Protein AF-A0A7S0CKQ4-F1 (afdb_monomer_lite)

Radius of gyration: 28.28 Å; chains: 1; bounding box: 93×48×82 Å

Organism: NCBI:txid420281

InterPro domains:
  IPR007346 Endonuclease I [PF04231] (4-183)
  IPR007346 Endonuclease I [PTHR33607] (1-191)
  IPR044925 His-Me finger superfamily [SSF54060] (2-183)

pLDDT: mean 89.85, std 14.32, range [39.88, 98.88]

Foldseek 3Di:
DQDPVDNQFFQAQFQRDTAGPVQDDPPPPDQQGKYWAQLQHCLQFHVDPLQVSVVQLLRIGIHRRVVSVQLPNAFEDPDAAQDPRRRQWHDDPRYIHGHLQNLQSSLLSLVLVQVVCCCPDPRPTHRAEEEADGDDGNHSYGYRNVSSLQSNLVHDQDPVLVVSQVVSCVPVVDGSVCNVCVVVVCVPVVDDRQDDDDDPDDSPDDPVVVVVVVVVVVVVVVVVVVVVVVVVVVVVVVVVVVVVPPDPDDPPDDDD

Structure (mmCIF, N/CA/C/O backbone):
data_AF-A0A7S0CKQ4-F1
#
_entry.id   AF-A0A7S0CKQ4-F1
#
loop_
_atom_site.group_PDB
_atom_site.id
_atom_site.type_symbol
_atom_site.label_atom_id
_atom_site.label_alt_id
_atom_site.label_comp_id
_atom_site.label_asym_id
_atom_site.label_entity_id
_atom_site.label_seq_id
_atom_site.pdbx_PDB_ins_code
_atom_site.Cartn_x
_atom_site.Cartn_y
_atom_site.Cartn_z
_atom_site.occupancy
_atom_site.B_iso_or_equiv
_atom_site.auth_seq_id
_atom_site.auth_comp_id
_atom_site.auth_asym_id
_atom_site.auth_atom_id
_atom_site.pdbx_PDB_model_num
ATOM 1 N N . ASP A 1 1 ? -11.975 -0.553 0.909 1.00 93.69 1 ASP A N 1
ATOM 2 C CA . ASP A 1 1 ? -11.612 0.821 1.320 1.00 93.69 1 ASP A CA 1
ATOM 3 C C . ASP A 1 1 ? -12.802 1.739 1.597 1.00 93.69 1 ASP A C 1
ATOM 5 O O . ASP A 1 1 ? -12.593 2.822 2.121 1.00 93.69 1 ASP A O 1
ATOM 9 N N . GLN A 1 2 ? -14.048 1.350 1.281 1.00 94.62 2 GLN A N 1
ATOM 10 C CA . GLN A 1 2 ? -15.219 2.090 1.768 1.00 94.62 2 GLN A CA 1
ATOM 11 C C . GLN A 1 2 ? -15.223 2.124 3.301 1.00 94.62 2 GLN A C 1
ATOM 13 O O . GLN A 1 2 ? -14.978 1.092 3.927 1.00 94.62 2 GLN A O 1
ATOM 18 N N . ASP A 1 3 ? -15.545 3.283 3.867 1.00 95.19 3 ASP A N 1
ATOM 19 C CA . ASP A 1 3 ? -15.741 3.442 5.305 1.00 95.19 3 ASP A CA 1
ATOM 20 C C . ASP A 1 3 ? -16.973 2.630 5.773 1.00 95.19 3 ASP A C 1
ATOM 22 O O . ASP A 1 3 ? -18.058 2.787 5.195 1.00 95.19 3 ASP A O 1
ATOM 26 N N . PRO A 1 4 ? -16.824 1.729 6.767 1.00 92.06 4 PRO A N 1
ATOM 27 C CA . PRO A 1 4 ? -17.940 0.951 7.304 1.00 92.06 4 PRO A CA 1
ATOM 28 C C . PRO A 1 4 ? -19.018 1.811 7.979 1.00 92.06 4 PRO A C 1
ATOM 30 O O . PRO A 1 4 ? -20.194 1.465 7.886 1.00 92.06 4 PRO A O 1
ATOM 33 N N . GLU A 1 5 ? -18.645 2.939 8.586 1.00 95.56 5 GLU A N 1
ATOM 34 C CA . GLU A 1 5 ? -19.563 3.835 9.300 1.00 95.56 5 GLU A CA 1
ATOM 35 C C . GLU A 1 5 ? -20.202 4.870 8.364 1.00 95.56 5 GLU A C 1
ATOM 37 O O . GLU A 1 5 ? -21.283 5.396 8.634 1.00 95.56 5 GLU A O 1
ATOM 42 N N . ASN A 1 6 ? -19.562 5.150 7.224 1.00 96.69 6 ASN A N 1
ATOM 43 C CA . ASN A 1 6 ? -20.088 6.060 6.213 1.00 96.69 6 ASN A CA 1
ATOM 44 C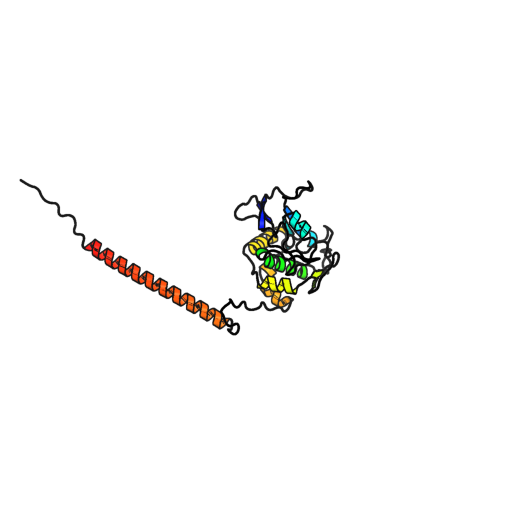 C . ASN A 1 6 ? -19.854 5.542 4.781 1.00 96.69 6 ASN A C 1
ATOM 46 O O . ASN A 1 6 ? -18.845 5.862 4.148 1.00 96.69 6 ASN A O 1
ATOM 50 N N . PRO A 1 7 ? -20.836 4.841 4.185 1.00 96.00 7 PRO A N 1
ATOM 51 C CA . PRO A 1 7 ? -20.727 4.299 2.832 1.00 96.00 7 PRO A CA 1
ATOM 52 C C . PRO A 1 7 ? -20.450 5.318 1.715 1.00 96.00 7 PRO A C 1
ATOM 54 O O . PRO A 1 7 ? -20.067 4.913 0.616 1.00 96.00 7 PRO A O 1
ATOM 57 N N . ASN A 1 8 ? -20.635 6.620 1.948 1.00 96.94 8 ASN A N 1
ATOM 58 C CA . ASN A 1 8 ? -20.311 7.666 0.970 1.00 96.94 8 ASN A CA 1
ATOM 59 C C . ASN A 1 8 ? -18.826 8.056 0.974 1.00 96.94 8 ASN A C 1
ATOM 61 O O . ASN A 1 8 ? -18.390 8.800 0.092 1.00 96.94 8 ASN A O 1
ATOM 65 N N . ASN A 1 9 ? -18.047 7.521 1.913 1.00 97.44 9 ASN A N 1
ATOM 66 C CA . ASN A 1 9 ? -16.643 7.843 2.109 1.00 97.44 9 ASN A CA 1
ATOM 67 C C . ASN A 1 9 ? -15.726 6.643 1.821 1.00 97.44 9 ASN A C 1
ATOM 69 O O . ASN A 1 9 ? -16.158 5.490 1.693 1.00 97.44 9 ASN A O 1
ATOM 73 N N . VAL A 1 10 ? -14.439 6.945 1.688 1.00 96.69 10 VAL A N 1
ATOM 74 C CA . VAL A 1 10 ? -13.321 6.001 1.671 1.00 96.69 10 VAL A CA 1
ATOM 75 C C . VAL A 1 10 ? -12.389 6.304 2.837 1.00 96.69 10 VAL A C 1
ATOM 77 O O . VAL A 1 10 ? -12.244 7.463 3.218 1.00 96.69 10 VAL A O 1
ATOM 80 N N . ILE A 1 11 ? -11.756 5.274 3.388 1.00 96.69 11 ILE A N 1
ATOM 81 C CA . ILE A 1 11 ? -10.705 5.431 4.393 1.00 96.69 11 ILE A CA 1
ATOM 82 C C . ILE A 1 11 ? -9.365 5.553 3.675 1.00 96.69 11 ILE A C 1
ATOM 84 O O . ILE A 1 11 ? -8.961 4.616 2.989 1.00 96.69 11 ILE A O 1
ATOM 88 N N . ALA A 1 12 ? -8.693 6.694 3.822 1.00 96.75 12 ALA A N 1
ATOM 89 C CA . ALA A 1 12 ? -7.346 6.896 3.301 1.00 96.75 12 ALA A CA 1
ATOM 90 C C . ALA A 1 12 ? -6.332 6.040 4.074 1.00 96.75 12 ALA A C 1
ATOM 92 O O . ALA A 1 12 ? -6.336 6.057 5.305 1.00 96.75 12 ALA A O 1
ATOM 93 N N . LEU A 1 13 ? -5.451 5.325 3.366 1.00 97.50 13 LEU A N 1
ATOM 94 C CA . LEU A 1 13 ? -4.544 4.349 3.977 1.00 97.50 13 LEU A CA 1
ATOM 95 C C . LEU A 1 13 ? -3.651 4.985 5.053 1.00 97.50 13 LEU A C 1
ATOM 97 O O . LEU A 1 13 ? -3.651 4.538 6.190 1.00 97.50 13 LEU A O 1
ATOM 101 N N . TYR A 1 14 ? -2.918 6.052 4.741 1.00 97.50 14 TYR A N 1
ATOM 102 C CA . TYR A 1 14 ? -1.949 6.610 5.690 1.00 97.50 14 TYR A CA 1
ATOM 103 C C . TYR A 1 14 ? -2.597 7.419 6.815 1.00 97.50 14 TYR A C 1
ATOM 105 O O . TYR A 1 14 ? -2.318 7.208 7.990 1.00 97.50 14 TYR A O 1
ATOM 113 N N . THR A 1 15 ? -3.501 8.340 6.489 1.00 96.44 15 THR A N 1
ATOM 114 C CA . THR A 1 15 ? -4.096 9.220 7.507 1.00 96.44 15 THR A CA 1
ATOM 115 C C . THR A 1 15 ? -5.205 8.545 8.309 1.00 96.44 15 THR A C 1
ATOM 117 O O . THR A 1 15 ? -5.599 9.066 9.352 1.00 96.44 15 THR A O 1
ATOM 120 N N . GLN A 1 16 ? -5.734 7.413 7.824 1.00 95.00 16 GLN A N 1
ATOM 121 C CA . GLN A 1 16 ? -6.916 6.726 8.363 1.00 95.00 16 GLN A CA 1
ATOM 122 C C . GLN A 1 16 ? -8.170 7.620 8.400 1.00 95.00 16 GLN A C 1
ATOM 124 O O . GLN A 1 16 ? -9.156 7.312 9.069 1.00 95.00 16 GLN A O 1
ATOM 129 N N . ARG A 1 17 ? -8.154 8.745 7.672 1.00 95.00 17 ARG A N 1
ATOM 130 C CA . ARG A 1 17 ? -9.283 9.672 7.589 1.00 95.00 17 ARG A CA 1
ATOM 131 C C . ARG A 1 17 ? -10.362 9.111 6.675 1.00 95.00 17 ARG A C 1
ATOM 133 O O . ARG A 1 17 ? -10.076 8.539 5.625 1.00 95.00 17 ARG A O 1
ATOM 140 N N . SER A 1 18 ? -11.608 9.362 7.056 1.00 96.38 18 SER A N 1
ATOM 141 C CA . SER A 1 18 ? -12.782 9.126 6.222 1.00 96.38 18 SER A CA 1
ATOM 142 C C . SER A 1 18 ? -13.013 10.319 5.295 1.00 96.38 18 SER A C 1
ATOM 144 O O . SER A 1 18 ? -13.432 11.389 5.738 1.00 96.38 18 SER A O 1
ATOM 146 N N . ILE A 1 19 ? -12.729 10.142 4.004 1.00 95.25 19 ILE A N 1
ATOM 147 C CA . ILE A 1 19 ? -12.798 11.191 2.979 1.00 95.25 19 ILE A CA 1
ATOM 148 C C . ILE A 1 19 ? -13.965 10.889 2.027 1.00 95.25 19 ILE A C 1
ATOM 150 O O . ILE A 1 19 ? -14.107 9.747 1.581 1.00 95.25 19 ILE A O 1
ATOM 154 N N . PRO A 1 20 ? -14.820 11.867 1.667 1.00 95.88 20 PRO A N 1
ATOM 155 C CA . PRO A 1 20 ? -15.907 11.632 0.721 1.00 95.88 20 PRO A CA 1
ATOM 156 C C . PRO A 1 20 ? -15.422 11.074 -0.619 1.00 95.88 20 PRO A C 1
ATOM 158 O O . PRO A 1 20 ? -14.515 11.626 -1.241 1.00 95.88 20 PRO A O 1
ATOM 161 N N . LYS A 1 21 ? -16.093 10.035 -1.137 1.00 95.12 21 LYS A N 1
ATOM 162 C CA . LYS A 1 21 ? -15.776 9.415 -2.441 1.00 95.12 21 LYS A CA 1
ATOM 163 C C . LYS A 1 21 ? -15.739 10.431 -3.582 1.00 95.12 21 LYS A C 1
ATOM 165 O O . LYS A 1 21 ? -14.927 10.301 -4.492 1.00 95.12 21 LYS A O 1
ATOM 170 N N . LEU A 1 22 ? -16.610 11.440 -3.521 1.00 92.94 22 LEU A N 1
ATOM 171 C CA . LEU A 1 22 ? -16.704 12.504 -4.522 1.00 92.94 22 LEU A CA 1
ATOM 172 C C . LEU A 1 22 ? -15.540 13.504 -4.459 1.00 92.94 22 LEU A C 1
ATOM 174 O O . LEU A 1 22 ? -15.280 14.167 -5.456 1.00 92.94 22 LEU A O 1
ATOM 178 N N . ARG A 1 23 ? -14.806 13.585 -3.340 1.00 92.62 23 ARG A N 1
ATOM 179 C CA . ARG A 1 23 ? -13.582 14.395 -3.208 1.00 92.62 23 ARG A CA 1
ATOM 180 C C . ARG A 1 23 ? -12.352 13.635 -3.694 1.00 92.62 23 ARG A C 1
ATOM 182 O O . ARG A 1 23 ? -11.341 13.553 -3.007 1.00 92.62 23 ARG A O 1
ATOM 189 N N . ARG A 1 24 ? -12.468 13.044 -4.879 1.00 92.56 24 ARG A N 1
ATOM 190 C CA . ARG A 1 24 ? -11.346 12.431 -5.583 1.00 92.56 24 ARG A CA 1
ATOM 191 C C . ARG A 1 24 ? -10.578 13.517 -6.326 1.00 92.56 24 ARG A C 1
ATOM 193 O O . ARG A 1 24 ? -11.201 14.339 -7.001 1.00 92.56 24 ARG A O 1
ATOM 200 N N . ASP A 1 25 ? -9.253 13.469 -6.273 1.00 91.38 25 ASP A N 1
ATOM 201 C CA . ASP A 1 25 ? -8.412 14.358 -7.065 1.00 91.38 25 ASP A CA 1
ATOM 202 C C . ASP A 1 25 ? -8.762 14.247 -8.559 1.00 91.38 25 ASP A C 1
ATOM 204 O O . ASP A 1 25 ? -8.783 13.164 -9.160 1.00 91.38 25 ASP A O 1
ATOM 208 N N . CYS A 1 26 ? -9.076 15.401 -9.136 1.00 83.31 26 CYS A N 1
ATOM 209 C CA . CYS A 1 26 ? -9.431 15.595 -10.535 1.00 83.31 26 CYS A CA 1
ATOM 210 C C . CYS A 1 26 ? -8.552 16.658 -11.216 1.00 83.31 26 CYS A C 1
ATOM 212 O O . CYS A 1 26 ? -8.881 17.093 -12.316 1.00 83.31 26 CYS A O 1
ATOM 214 N N . GLY A 1 27 ? -7.426 17.042 -10.597 1.00 79.31 27 GLY A N 1
ATOM 215 C CA . GLY A 1 27 ? -6.455 17.980 -11.168 1.00 79.31 27 GLY A CA 1
ATOM 216 C C . GLY A 1 27 ? -6.765 19.457 -10.915 1.00 79.31 27 GLY A C 1
ATOM 217 O O . GLY A 1 27 ? -6.187 20.320 -11.568 1.00 79.31 27 GLY A O 1
ATOM 218 N N . ASN A 1 28 ? -7.656 19.762 -9.967 1.00 79.12 28 ASN A N 1
ATOM 219 C CA . ASN A 1 28 ? -8.069 21.135 -9.654 1.00 79.12 28 ASN A CA 1
ATOM 220 C C . ASN A 1 28 ? -7.158 21.842 -8.631 1.00 79.12 28 ASN A C 1
ATOM 222 O O . ASN A 1 28 ? -7.457 22.965 -8.238 1.00 79.12 28 ASN A O 1
ATOM 226 N N . GLY A 1 29 ? -6.070 21.199 -8.189 1.00 73.88 29 GLY A N 1
ATOM 227 C CA . GLY A 1 29 ? -5.122 21.775 -7.224 1.00 73.88 29 GLY A CA 1
ATOM 228 C C . GLY A 1 29 ? -5.616 21.802 -5.773 1.00 73.88 29 GLY A C 1
ATOM 229 O O . GLY A 1 29 ? -5.021 22.471 -4.946 1.00 73.88 29 GLY A O 1
ATOM 230 N N . ASP A 1 30 ? -6.696 21.088 -5.474 1.00 79.75 30 ASP A N 1
ATOM 231 C CA . ASP A 1 30 ? -7.233 20.919 -4.125 1.00 79.75 30 ASP A CA 1
ATOM 232 C C . ASP A 1 30 ? -6.388 19.891 -3.368 1.00 79.75 30 ASP A C 1
ATOM 234 O O . ASP A 1 30 ? -6.089 18.840 -3.940 1.00 79.75 30 ASP A O 1
ATOM 238 N N . ASP A 1 31 ? -5.968 20.201 -2.144 1.00 73.31 31 ASP A N 1
ATOM 239 C CA . ASP A 1 31 ? -5.136 19.313 -1.322 1.00 73.31 31 ASP A CA 1
ATOM 240 C C . ASP A 1 31 ? -5.974 18.478 -0.342 1.00 73.31 31 ASP A C 1
ATOM 242 O O . ASP A 1 31 ? -5.565 17.380 0.011 1.00 73.31 31 ASP A O 1
ATOM 246 N N . ASP A 1 32 ? -7.218 18.883 -0.048 1.00 82.00 32 ASP A N 1
ATOM 247 C CA . ASP A 1 32 ? -8.148 18.146 0.825 1.00 82.00 32 ASP A CA 1
ATOM 248 C C . ASP A 1 32 ? -8.947 17.076 0.047 1.00 82.00 32 ASP A C 1
ATOM 250 O O . ASP A 1 32 ? -10.177 16.946 0.159 1.00 82.00 32 ASP A O 1
ATOM 254 N N . VAL A 1 33 ? -8.263 16.329 -0.814 1.00 93.56 33 VAL A N 1
ATOM 255 C CA . VAL A 1 33 ? -8.843 15.298 -1.685 1.00 93.56 33 VAL A CA 1
ATOM 256 C C . VAL A 1 33 ? -8.069 14.000 -1.548 1.00 93.56 33 VAL A C 1
ATOM 258 O O . VAL A 1 33 ? -6.906 13.984 -1.163 1.00 93.56 33 VAL A O 1
ATOM 261 N N . TRP A 1 34 ? -8.701 12.888 -1.914 1.00 96.19 34 TRP A N 1
ATOM 262 C CA . TRP A 1 34 ? -8.003 11.611 -2.000 1.00 96.19 34 TRP A CA 1
ATOM 263 C C . TRP A 1 34 ? -7.567 11.318 -3.438 1.00 96.19 34 TRP A C 1
ATOM 265 O O . TRP A 1 34 ? -8.286 11.616 -4.398 1.00 96.19 34 TRP A O 1
ATOM 275 N N . ASN A 1 35 ? -6.417 10.677 -3.609 1.00 96.25 35 ASN A N 1
ATOM 276 C CA . ASN A 1 35 ? -5.984 10.114 -4.885 1.00 96.25 35 ASN A CA 1
ATOM 277 C C . ASN A 1 35 ? -5.694 8.609 -4.744 1.00 96.25 35 ASN A C 1
ATOM 279 O O . ASN A 1 35 ? -5.866 8.018 -3.677 1.00 96.25 35 ASN A O 1
ATOM 283 N N . ARG A 1 36 ? -5.369 7.956 -5.866 1.00 95.88 36 ARG A N 1
ATOM 284 C CA . ARG A 1 36 ? -4.974 6.544 -5.839 1.00 95.88 36 ARG A CA 1
ATOM 285 C C . ARG A 1 36 ? -3.490 6.472 -5.545 1.00 95.88 36 ARG A C 1
ATOM 287 O O . ARG A 1 36 ? -2.711 7.004 -6.332 1.00 95.88 36 ARG A O 1
ATOM 294 N N . GLU A 1 37 ? -3.164 5.782 -4.473 1.00 97.75 37 GLU A N 1
ATOM 295 C CA . GLU A 1 37 ? -1.811 5.410 -4.127 1.00 97.75 37 GLU A CA 1
ATOM 296 C C . GLU A 1 37 ? -1.451 4.051 -4.728 1.00 97.75 37 GLU A C 1
ATOM 298 O O . GLU A 1 37 ? -2.270 3.128 -4.730 1.00 97.75 37 GLU A O 1
ATOM 303 N N . HIS A 1 38 ? -0.231 3.973 -5.249 1.00 98.44 38 HIS A N 1
ATOM 304 C CA . HIS A 1 38 ? 0.444 2.772 -5.722 1.00 98.44 38 HIS A CA 1
ATOM 305 C C . HIS A 1 38 ? 1.406 2.312 -4.628 1.00 98.44 38 HIS A C 1
ATOM 307 O O . HIS A 1 38 ? 2.482 2.886 -4.485 1.00 98.44 38 HIS A O 1
ATOM 313 N N . ILE A 1 39 ? 1.028 1.284 -3.865 1.00 98.50 39 ILE A N 1
ATOM 314 C CA . ILE A 1 39 ? 1.796 0.862 -2.682 1.00 98.50 39 ILE A CA 1
ATOM 315 C C . ILE A 1 39 ? 3.207 0.422 -3.056 1.00 98.50 39 ILE A C 1
ATOM 317 O O . ILE A 1 39 ? 4.175 0.930 -2.496 1.00 98.50 39 ILE A O 1
ATOM 321 N N . TRP A 1 40 ? 3.338 -0.411 -4.081 1.00 98.69 40 TRP A N 1
ATOM 322 C CA . TRP A 1 40 ? 4.558 -0.438 -4.869 1.00 98.69 40 TRP A CA 1
ATOM 323 C C . TRP A 1 40 ? 4.538 0.756 -5.818 1.00 98.69 40 TRP A C 1
ATOM 325 O O . TRP A 1 40 ? 3.734 0.784 -6.760 1.00 98.69 40 TRP A O 1
ATOM 335 N N . ALA A 1 41 ? 5.406 1.736 -5.574 1.00 98.19 41 ALA A N 1
ATOM 336 C CA . ALA A 1 41 ? 5.433 2.974 -6.337 1.00 98.19 41 ALA A CA 1
ATOM 337 C C . ALA A 1 41 ? 5.728 2.688 -7.814 1.00 98.19 41 ALA A C 1
ATOM 339 O O . ALA A 1 41 ? 6.701 2.025 -8.157 1.00 98.19 41 ALA A O 1
ATOM 340 N N . LYS A 1 42 ? 4.922 3.234 -8.728 1.00 97.19 42 LYS A N 1
ATOM 341 C CA . LYS A 1 42 ? 5.089 3.001 -10.178 1.00 97.19 42 LYS A CA 1
ATOM 342 C C . LYS A 1 42 ? 6.461 3.415 -10.730 1.00 97.19 42 LYS A C 1
ATOM 344 O O . LYS A 1 42 ? 6.846 2.958 -11.803 1.00 97.19 42 LYS A O 1
ATOM 349 N N . SER A 1 43 ? 7.166 4.329 -10.060 1.00 97.38 43 SER A N 1
ATOM 350 C CA . SER A 1 43 ? 8.520 4.720 -10.451 1.00 97.38 43 SER A CA 1
ATOM 351 C C . SER A 1 43 ? 9.520 3.586 -10.234 1.00 97.38 43 SER A C 1
ATOM 353 O O . SER A 1 43 ? 10.521 3.560 -10.937 1.00 97.38 43 SER A O 1
ATOM 355 N N . HIS A 1 44 ? 9.221 2.601 -9.385 1.00 97.69 44 HIS A N 1
ATOM 356 C CA . HIS A 1 44 ? 10.026 1.398 -9.179 1.00 97.69 44 HIS A CA 1
ATOM 357 C C . HIS A 1 44 ? 9.697 0.326 -10.230 1.00 97.69 44 HIS A C 1
ATOM 359 O O . HIS A 1 44 ? 9.181 -0.748 -9.925 1.00 97.69 44 HIS A O 1
ATOM 365 N N . GLY A 1 45 ? 9.932 0.654 -11.506 1.00 96.50 45 GLY A N 1
ATOM 366 C CA . GLY A 1 45 ? 9.946 -0.311 -12.614 1.00 96.50 45 GLY A CA 1
ATOM 367 C C . GLY A 1 45 ? 8.743 -0.308 -13.569 1.00 96.50 45 GLY A C 1
ATOM 368 O O . GLY A 1 45 ? 8.869 -0.805 -14.691 1.00 96.50 45 GLY A O 1
ATOM 369 N N . PHE A 1 46 ? 7.594 0.283 -13.214 1.00 97.50 46 PHE A N 1
ATOM 370 C CA . PHE A 1 46 ? 6.390 0.249 -14.070 1.00 97.50 46 PHE A CA 1
ATOM 371 C C . PHE A 1 46 ? 5.646 1.590 -14.234 1.00 97.50 46 PHE A C 1
ATOM 373 O O . PHE A 1 46 ? 4.463 1.719 -13.910 1.00 97.50 46 PHE A O 1
ATOM 380 N N . PRO A 1 47 ? 6.274 2.629 -14.813 1.00 97.31 47 PRO A N 1
ATOM 381 C CA . PRO A 1 47 ? 5.662 3.956 -14.892 1.00 97.31 47 PRO A CA 1
ATOM 382 C C . PRO A 1 47 ? 4.470 4.052 -15.866 1.00 97.31 47 PRO A C 1
ATOM 384 O O . PRO A 1 47 ? 3.761 5.065 -15.863 1.00 97.31 47 PRO A O 1
ATOM 387 N N . ASN A 1 48 ? 4.232 3.042 -16.713 1.00 97.38 48 ASN A N 1
ATOM 388 C CA . ASN A 1 48 ? 3.297 3.125 -17.834 1.00 97.38 48 ASN A CA 1
ATOM 389 C C . ASN A 1 48 ? 1.977 2.380 -17.588 1.00 97.38 48 ASN A C 1
ATOM 391 O O . ASN A 1 48 ? 1.936 1.275 -17.062 1.00 97.38 48 ASN A O 1
ATOM 395 N N . LYS A 1 49 ? 0.873 2.953 -18.086 1.00 96.19 49 LYS A N 1
ATOM 396 C CA . LYS A 1 49 ? -0.492 2.409 -17.927 1.00 96.19 49 LYS A CA 1
ATOM 397 C C . LYS A 1 49 ? -0.752 1.073 -18.635 1.00 96.19 49 LYS A C 1
ATOM 399 O O . LYS A 1 49 ? -1.795 0.481 -18.395 1.00 96.19 49 LYS A O 1
ATOM 404 N N . ASN A 1 50 ? 0.113 0.665 -19.562 1.00 95.88 50 ASN A N 1
ATOM 405 C CA . ASN A 1 50 ? 0.009 -0.604 -20.291 1.00 95.88 50 ASN A CA 1
ATOM 406 C C . ASN A 1 50 ? 0.733 -1.764 -19.585 1.00 95.88 50 ASN A C 1
ATOM 408 O O . ASN A 1 50 ? 0.795 -2.853 -20.151 1.00 95.88 50 ASN A O 1
ATOM 412 N N . GLN A 1 51 ? 1.316 -1.509 -18.413 1.00 97.81 51 GLN A N 1
ATOM 413 C CA . GLN A 1 51 ? 1.921 -2.515 -17.547 1.00 97.81 51 GLN A CA 1
ATOM 414 C C . GLN A 1 51 ? 0.870 -2.918 -16.513 1.00 97.81 51 GLN A C 1
ATOM 416 O O . GLN A 1 51 ? 0.308 -2.040 -15.853 1.00 97.81 51 GLN A O 1
ATOM 421 N N . ASP A 1 52 ? 0.569 -4.208 -16.377 1.00 97.62 52 ASP A N 1
ATOM 422 C CA . ASP A 1 52 ? -0.583 -4.650 -15.576 1.00 97.62 52 ASP A CA 1
ATOM 423 C C . ASP A 1 52 ? -0.459 -4.220 -14.104 1.00 97.62 52 ASP A C 1
ATOM 425 O O . ASP A 1 52 ? -1.454 -3.787 -13.513 1.00 97.62 52 ASP A O 1
ATOM 429 N N . ALA A 1 53 ? 0.767 -4.199 -13.560 1.00 97.94 53 ALA A N 1
ATOM 430 C CA . ALA A 1 53 ? 1.087 -3.720 -12.210 1.00 97.94 53 ALA A CA 1
ATOM 431 C C . ALA A 1 53 ? 0.634 -2.274 -11.948 1.00 97.94 53 ALA A C 1
ATOM 433 O O . ALA A 1 53 ? 0.270 -1.918 -10.824 1.00 97.94 53 ALA A O 1
ATOM 434 N N . TYR A 1 54 ? 0.584 -1.435 -12.990 1.00 98.38 54 TYR A N 1
ATOM 435 C CA . TYR A 1 54 ? 0.082 -0.065 -12.892 1.00 98.38 54 TYR A CA 1
ATOM 436 C C . TYR A 1 54 ? -1.416 -0.035 -12.563 1.00 98.38 54 TYR A C 1
ATOM 438 O O . TYR A 1 54 ? -1.906 0.891 -11.911 1.00 98.38 54 TYR A O 1
ATOM 446 N N . THR A 1 55 ? -2.177 -0.999 -13.074 1.00 97.19 55 THR A N 1
ATOM 447 C CA . THR A 1 55 ? -3.640 -1.041 -12.946 1.00 97.19 55 THR A CA 1
ATOM 448 C C . THR A 1 55 ? -4.141 -2.062 -11.934 1.00 97.19 55 THR A C 1
ATOM 450 O O . THR A 1 55 ? -5.347 -2.106 -11.689 1.00 97.19 55 THR A O 1
ATOM 453 N N . ASP A 1 56 ? -3.235 -2.835 -11.338 1.00 98.25 56 ASP A N 1
ATOM 454 C CA . ASP A 1 56 ? -3.550 -3.882 -10.377 1.00 98.25 56 ASP A CA 1
ATOM 455 C C . ASP A 1 56 ? -4.239 -3.304 -9.138 1.00 98.25 56 ASP A C 1
ATOM 457 O O . ASP A 1 56 ? -3.679 -2.515 -8.374 1.00 98.25 56 ASP A O 1
ATOM 461 N N . ILE A 1 57 ? -5.486 -3.710 -8.925 1.00 98.25 57 ILE A N 1
ATOM 462 C CA . ILE A 1 57 ? -6.298 -3.239 -7.817 1.00 98.25 57 ILE A CA 1
ATOM 463 C C . ILE A 1 57 ? -5.711 -3.730 -6.491 1.00 98.25 57 ILE A C 1
ATOM 465 O O . ILE A 1 57 ? -5.878 -3.035 -5.499 1.00 98.25 57 ILE A O 1
ATOM 469 N N . HIS A 1 58 ? -4.970 -4.842 -6.417 1.00 98.38 58 HIS A N 1
ATOM 470 C CA . HIS A 1 58 ? -4.283 -5.228 -5.175 1.00 98.38 58 HIS A CA 1
ATOM 471 C C . HIS A 1 58 ? -3.200 -4.229 -4.752 1.00 98.38 58 HIS A C 1
ATOM 473 O O . HIS A 1 58 ? -2.978 -4.102 -3.552 1.00 98.38 58 HIS A O 1
ATOM 479 N N . ASN A 1 59 ? -2.644 -3.458 -5.691 1.00 98.38 59 ASN A N 1
ATOM 480 C CA . ASN A 1 59 ? -1.635 -2.420 -5.451 1.00 98.38 59 ASN A CA 1
ATOM 481 C C . ASN A 1 59 ? -2.216 -1.001 -5.274 1.00 98.38 59 ASN A C 1
ATOM 483 O O . ASN A 1 59 ? -1.498 -0.071 -4.916 1.00 98.38 59 ASN A O 1
ATOM 487 N N . LEU A 1 60 ? -3.510 -0.813 -5.560 1.00 98.06 60 LEU A N 1
ATOM 488 C CA . LEU A 1 60 ? -4.157 0.500 -5.569 1.00 98.06 60 LEU A CA 1
ATOM 489 C C . LEU A 1 60 ? -5.041 0.719 -4.342 1.00 98.06 60 LEU A C 1
ATOM 491 O O . LEU A 1 60 ? -6.018 -0.003 -4.128 1.00 98.06 60 LEU A O 1
ATOM 495 N N . VAL A 1 61 ? -4.776 1.777 -3.583 1.00 97.50 61 VAL A N 1
ATOM 496 C CA . VAL A 1 61 ? -5.593 2.174 -2.422 1.00 97.50 61 VAL A CA 1
ATOM 497 C C . VAL A 1 61 ? -5.874 3.678 -2.434 1.00 97.50 61 VAL A C 1
ATOM 499 O O . VAL A 1 61 ? -5.154 4.431 -3.083 1.00 97.50 61 VAL A O 1
ATOM 502 N N . PRO A 1 62 ? -6.927 4.165 -1.762 1.00 97.62 62 PRO A N 1
ATOM 503 C CA . PRO A 1 62 ? -7.098 5.596 -1.551 1.00 97.62 62 PRO A CA 1
ATOM 504 C C . PRO A 1 62 ? -6.079 6.114 -0.528 1.00 97.62 62 PRO A C 1
ATOM 506 O O . PRO A 1 62 ? -5.909 5.531 0.543 1.00 97.62 62 PRO A O 1
ATOM 509 N N . ALA A 1 63 ? -5.461 7.249 -0.828 1.00 97.75 63 ALA A N 1
ATOM 510 C CA . ALA A 1 63 ? -4.637 8.006 0.103 1.00 97.75 63 ALA A CA 1
ATOM 511 C C . ALA A 1 63 ? -5.033 9.483 0.062 1.00 97.75 63 ALA A C 1
ATOM 513 O O . ALA A 1 63 ? -5.563 9.968 -0.938 1.00 97.75 63 ALA A O 1
ATOM 514 N N . ASP A 1 64 ? -4.801 10.174 1.172 1.00 96.81 64 ASP A N 1
ATOM 515 C CA . ASP A 1 64 ? -4.859 11.632 1.230 1.00 96.81 64 ASP A CA 1
ATOM 516 C C . ASP A 1 64 ? -3.792 12.201 0.277 1.00 96.81 64 ASP A C 1
ATOM 518 O O . ASP A 1 64 ? -2.670 11.695 0.261 1.00 96.81 64 ASP A O 1
ATOM 522 N N . LYS A 1 65 ? -4.145 13.155 -0.591 1.00 95.88 65 LYS A N 1
ATOM 523 C CA . LYS A 1 65 ? -3.306 13.555 -1.733 1.00 95.88 65 LYS A CA 1
ATOM 524 C C . LYS A 1 65 ? -1.979 14.175 -1.297 1.00 95.88 65 LYS A C 1
ATOM 526 O O . LYS A 1 65 ? -0.962 13.889 -1.935 1.00 95.88 65 LYS A O 1
ATOM 531 N N . SER A 1 66 ? -1.988 15.025 -0.275 1.00 95.12 66 SER A N 1
ATOM 532 C CA . SER A 1 66 ? -0.777 15.670 0.247 1.00 95.12 66 SER A CA 1
ATOM 533 C C . SER A 1 66 ? 0.152 14.626 0.854 1.00 95.12 66 SER A C 1
ATOM 535 O O . SER A 1 66 ? 1.288 14.500 0.420 1.00 95.12 66 SER A O 1
ATOM 537 N N . VAL A 1 67 ? -0.374 13.765 1.726 1.00 97.00 67 VAL A N 1
ATOM 538 C CA . VAL A 1 67 ? 0.389 12.671 2.347 1.00 97.00 67 VAL A CA 1
ATOM 539 C C . VAL A 1 67 ? 0.899 11.682 1.306 1.00 97.00 67 VAL A C 1
ATOM 541 O O . VAL A 1 67 ? 1.995 11.150 1.440 1.00 97.00 67 VAL A O 1
ATOM 544 N N . ASN A 1 68 ? 0.132 11.443 0.243 1.00 97.25 68 ASN A N 1
ATOM 545 C CA . ASN A 1 68 ? 0.596 10.615 -0.858 1.00 97.25 68 ASN A CA 1
ATOM 546 C C . ASN A 1 68 ? 1.736 11.269 -1.655 1.00 97.25 68 ASN A C 1
ATOM 548 O O . ASN A 1 68 ? 2.599 10.581 -2.187 1.00 97.25 68 ASN A O 1
ATOM 552 N N . SER A 1 69 ? 1.735 12.600 -1.743 1.00 96.00 69 SER A N 1
ATOM 553 C CA . SER A 1 69 ? 2.834 13.350 -2.353 1.00 96.00 69 SER A CA 1
ATOM 554 C C . SER A 1 69 ? 4.080 13.315 -1.465 1.00 96.00 69 SER A C 1
ATOM 556 O O . SER A 1 69 ? 5.160 13.068 -1.989 1.00 96.00 69 SER A O 1
ATOM 558 N N . ASP A 1 70 ? 3.920 13.480 -0.148 1.00 96.94 70 ASP A N 1
ATOM 559 C CA . ASP A 1 70 ? 5.011 13.400 0.835 1.00 96.94 70 ASP A CA 1
ATOM 560 C C . ASP A 1 70 ? 5.645 12.001 0.866 1.00 96.94 70 ASP A C 1
ATOM 562 O O . ASP A 1 70 ? 6.863 11.867 0.901 1.00 96.94 70 ASP A O 1
ATOM 566 N N . ARG A 1 71 ? 4.830 10.938 0.778 1.00 97.62 71 ARG A N 1
ATOM 567 C CA . ARG A 1 71 ? 5.327 9.555 0.711 1.00 97.62 71 ARG A CA 1
ATOM 568 C C . ARG A 1 71 ? 6.210 9.306 -0.519 1.00 97.62 71 ARG A C 1
ATOM 570 O O . ARG A 1 71 ? 7.083 8.441 -0.467 1.00 97.62 71 ARG A O 1
ATOM 577 N N . SER A 1 72 ? 5.971 10.027 -1.619 1.00 97.19 72 SER A N 1
ATOM 578 C CA . SER A 1 72 ? 6.722 9.918 -2.875 1.00 97.19 72 SER A CA 1
ATOM 579 C C . SER A 1 72 ? 6.842 8.459 -3.367 1.00 97.19 72 SER A C 1
ATOM 581 O O . SER A 1 72 ? 5.857 7.717 -3.442 1.00 97.19 72 SER A O 1
ATOM 583 N N . ASP A 1 73 ? 8.048 8.042 -3.728 1.00 97.50 73 ASP A N 1
ATOM 584 C CA . ASP A 1 73 ? 8.461 6.684 -4.042 1.00 97.50 73 ASP A CA 1
ATOM 585 C C . ASP A 1 73 ? 9.399 6.102 -2.980 1.00 97.50 73 ASP A C 1
ATOM 587 O O . ASP A 1 73 ? 10.185 5.209 -3.258 1.00 97.50 73 ASP A O 1
ATOM 591 N N . PHE A 1 74 ? 9.304 6.595 -1.745 1.00 98.44 74 PHE A N 1
ATOM 592 C CA . PHE A 1 74 ? 10.188 6.179 -0.667 1.00 98.44 74 PHE A CA 1
ATOM 593 C C . PHE A 1 74 ? 9.980 4.728 -0.241 1.00 98.44 74 PHE A C 1
ATOM 595 O O . PHE A 1 74 ? 8.846 4.240 -0.122 1.00 98.44 74 PHE A O 1
ATOM 602 N N . ASP A 1 75 ? 11.101 4.081 0.083 1.00 98.56 75 ASP A N 1
ATOM 603 C CA . ASP A 1 75 ? 11.115 2.726 0.608 1.00 98.56 75 ASP A CA 1
ATOM 604 C C . ASP A 1 75 ? 10.412 2.654 1.971 1.00 98.56 75 ASP A C 1
ATOM 606 O O . ASP A 1 75 ? 10.502 3.563 2.802 1.00 98.56 75 ASP A O 1
ATOM 610 N N . PHE A 1 76 ? 9.736 1.542 2.252 1.00 98.62 76 PHE A N 1
ATOM 611 C CA . PHE A 1 76 ? 9.052 1.365 3.526 1.00 98.62 76 PHE A CA 1
ATOM 612 C C . PHE A 1 76 ? 10.020 0.890 4.605 1.00 98.62 76 PHE A C 1
ATOM 614 O O . PHE A 1 76 ? 10.529 -0.224 4.545 1.00 98.62 76 PHE A O 1
ATOM 621 N N . LYS A 1 77 ? 10.244 1.711 5.631 1.00 98.19 77 LYS A N 1
ATOM 622 C CA . LYS A 1 77 ? 11.210 1.417 6.697 1.00 98.19 77 LYS A CA 1
ATOM 623 C C . LYS A 1 77 ? 10.765 2.027 8.018 1.00 98.19 77 LYS A C 1
ATOM 625 O O . LYS A 1 77 ? 10.079 3.041 8.042 1.00 98.19 77 LYS A O 1
ATOM 630 N N . VAL A 1 78 ? 11.183 1.432 9.133 1.00 97.56 78 VAL A N 1
ATOM 631 C CA . VAL A 1 78 ? 11.049 2.049 10.460 1.00 97.56 78 VAL A CA 1
ATOM 632 C C . VAL A 1 78 ? 11.986 3.257 10.624 1.00 97.56 78 VAL A C 1
ATOM 634 O O . VAL A 1 78 ? 13.157 3.202 10.236 1.00 97.56 78 VAL A O 1
ATOM 637 N N . GLY A 1 79 ? 11.500 4.319 11.271 1.00 96.19 79 GLY A N 1
ATOM 638 C CA . GLY A 1 79 ? 12.277 5.513 11.610 1.00 96.19 79 GLY A CA 1
ATOM 639 C C . GLY A 1 79 ? 11.853 6.769 10.847 1.00 96.19 79 GLY A C 1
ATOM 640 O O . GLY A 1 79 ? 10.821 6.787 10.189 1.00 96.19 79 GLY A O 1
ATOM 641 N N . GLY A 1 80 ? 12.649 7.832 10.979 1.00 97.00 80 GLY A N 1
ATOM 642 C CA . GLY A 1 80 ? 12.330 9.165 10.457 1.00 97.00 80 GLY A CA 1
ATOM 643 C C . GLY A 1 80 ? 11.656 10.071 11.489 1.00 97.00 80 GLY A C 1
ATOM 644 O O . GLY A 1 80 ? 11.521 9.710 12.662 1.00 97.00 80 GLY A O 1
ATOM 645 N N . GLU A 1 81 ? 11.222 11.242 11.036 1.00 97.81 81 GLU A N 1
ATOM 646 C CA . GLU A 1 81 ? 10.529 12.252 11.839 1.00 97.81 81 GLU A CA 1
ATOM 647 C C . GLU A 1 81 ? 9.026 12.267 11.527 1.00 97.81 81 GLU A C 1
ATOM 649 O O . GLU A 1 81 ? 8.640 11.971 10.397 1.00 97.81 81 GLU A O 1
ATOM 654 N N . PRO A 1 82 ? 8.147 12.600 12.490 1.00 97.88 82 PRO A N 1
ATOM 655 C CA . PRO A 1 82 ? 6.707 12.628 12.249 1.00 97.88 82 PRO A CA 1
ATOM 656 C C . PRO A 1 82 ? 6.326 13.538 11.076 1.00 97.88 82 PRO A C 1
ATOM 658 O O . PRO A 1 82 ? 6.675 14.721 11.066 1.00 97.88 82 PRO A O 1
ATOM 661 N N . ASN A 1 83 ? 5.556 13.010 10.123 1.00 97.69 83 ASN A N 1
ATOM 662 C CA . ASN A 1 83 ? 5.023 13.822 9.032 1.00 97.69 83 ASN A CA 1
ATOM 663 C C . ASN A 1 83 ? 3.987 14.827 9.577 1.00 97.69 83 ASN A C 1
ATOM 665 O O . ASN A 1 83 ? 3.233 14.541 10.515 1.00 97.69 83 ASN A O 1
ATOM 669 N N . SER A 1 84 ? 3.955 16.028 8.994 1.00 95.81 84 SER A N 1
ATOM 670 C CA . SER A 1 84 ? 3.153 17.143 9.515 1.00 95.81 84 SER A CA 1
ATOM 671 C C . SER A 1 84 ? 1.641 16.901 9.448 1.00 95.81 84 SER A C 1
ATOM 673 O O . SER A 1 84 ? 0.899 17.374 10.313 1.00 95.81 84 SER A O 1
ATOM 675 N N . GLU A 1 85 ? 1.184 16.132 8.460 1.00 95.25 85 GLU A N 1
ATOM 676 C CA . GLU A 1 85 ? -0.229 15.876 8.217 1.00 95.25 85 GLU A CA 1
ATOM 677 C C . GLU A 1 85 ? -0.657 14.472 8.659 1.00 95.25 85 GLU A C 1
ATOM 679 O O . GLU A 1 85 ? -1.685 14.305 9.332 1.00 95.25 85 GLU A O 1
ATOM 684 N N . CYS A 1 86 ? 0.151 13.461 8.336 1.00 95.81 86 CYS A N 1
ATOM 685 C CA . CYS A 1 86 ? 0.045 12.135 8.922 1.00 95.81 86 CYS A CA 1
ATOM 686 C C . CYS A 1 86 ? 0.961 12.034 10.147 1.00 95.81 86 CYS A C 1
ATOM 688 O O . CYS A 1 86 ? 2.044 11.464 10.089 1.00 95.81 86 CYS A O 1
ATOM 690 N N . THR A 1 87 ? 0.499 12.512 11.300 1.00 93.81 87 THR A N 1
ATOM 691 C CA . THR A 1 87 ? 1.311 12.548 12.536 1.00 93.81 87 THR A CA 1
ATOM 692 C C . THR A 1 87 ? 1.696 11.176 13.103 1.00 93.81 87 THR A C 1
ATOM 694 O O . THR A 1 87 ? 2.516 11.090 14.015 1.00 93.81 87 THR A O 1
ATOM 697 N N . LYS A 1 88 ? 1.090 10.097 12.593 1.00 96.00 88 LYS A N 1
ATOM 698 C CA . LYS A 1 88 ? 1.451 8.703 12.902 1.00 96.00 88 LYS A CA 1
ATOM 699 C C . LYS A 1 88 ? 2.349 8.061 11.842 1.00 96.00 88 LYS A C 1
ATOM 701 O O . LYS A 1 88 ? 2.788 6.936 12.051 1.00 96.00 88 LYS A O 1
ATOM 706 N N . CYS A 1 89 ? 2.571 8.743 10.725 1.00 98.00 89 CYS A N 1
ATOM 707 C CA . CYS A 1 89 ? 3.586 8.388 9.753 1.00 98.00 89 CYS A CA 1
ATOM 708 C C . CYS A 1 89 ? 4.905 9.058 10.140 1.00 98.00 89 CYS A C 1
ATOM 710 O O . CYS A 1 89 ? 4.903 10.089 10.822 1.00 98.00 89 CYS A O 1
ATOM 712 N N . LYS A 1 90 ? 6.019 8.509 9.667 1.00 98.44 90 LYS A N 1
ATOM 713 C CA . LYS A 1 90 ? 7.320 9.166 9.749 1.00 98.44 90 LYS A CA 1
ATOM 714 C C . LYS A 1 90 ? 8.004 9.187 8.394 1.00 98.44 90 LYS A C 1
ATOM 716 O O . LYS A 1 90 ? 7.873 8.250 7.613 1.00 98.44 90 LYS A O 1
ATOM 721 N N . GLU A 1 91 ? 8.737 10.258 8.156 1.00 97.81 91 GLU A N 1
ATOM 722 C CA . GLU A 1 91 ? 9.456 10.539 6.925 1.00 97.81 91 GLU A CA 1
ATOM 723 C C . GLU A 1 91 ? 10.953 10.623 7.241 1.00 97.81 91 GLU A C 1
ATOM 725 O O . GLU A 1 91 ? 11.374 11.311 8.176 1.00 97.81 91 GLU A O 1
ATOM 730 N N . GLY A 1 92 ? 11.752 9.851 6.514 1.00 95.75 92 GLY A N 1
ATOM 731 C CA . GLY A 1 92 ? 13.211 9.950 6.490 1.00 95.75 92 GLY A CA 1
ATOM 732 C C . GLY A 1 92 ? 13.686 10.483 5.140 1.00 95.75 92 GLY A C 1
ATOM 733 O O . GLY A 1 92 ? 12.865 10.846 4.308 1.00 95.75 92 GLY A O 1
ATOM 734 N N . ASP A 1 93 ? 15.000 10.490 4.910 1.00 93.06 93 ASP A N 1
ATOM 735 C CA . ASP A 1 93 ? 15.581 11.079 3.691 1.00 93.06 93 ASP A CA 1
ATOM 736 C C . ASP A 1 93 ? 15.032 10.455 2.392 1.00 93.06 93 ASP A C 1
ATOM 738 O O . ASP A 1 93 ? 14.706 11.187 1.468 1.00 93.06 93 ASP A O 1
ATOM 742 N N . ASP A 1 94 ? 14.892 9.124 2.358 1.00 95.00 94 ASP A N 1
ATOM 743 C CA . ASP A 1 94 ? 14.329 8.356 1.231 1.00 95.00 94 ASP A CA 1
ATOM 744 C C . ASP A 1 94 ? 13.449 7.191 1.736 1.00 95.00 94 ASP A C 1
ATOM 746 O O . ASP A 1 94 ? 13.366 6.118 1.132 1.00 95.00 94 ASP A O 1
ATOM 750 N N . THR A 1 95 ? 12.847 7.349 2.921 1.00 98.06 95 THR A N 1
ATOM 751 C CA . THR A 1 95 ? 12.097 6.271 3.584 1.00 98.06 95 THR A CA 1
ATOM 752 C C . THR A 1 95 ? 10.805 6.756 4.214 1.00 98.06 95 THR A C 1
ATOM 754 O O . THR A 1 95 ? 10.763 7.846 4.781 1.00 98.06 95 THR A O 1
ATOM 757 N N . TRP A 1 96 ? 9.791 5.897 4.226 1.00 98.62 96 TRP A N 1
ATOM 758 C CA . TRP A 1 96 ? 8.494 6.167 4.834 1.00 98.62 96 TRP A CA 1
ATOM 759 C C . TRP A 1 96 ? 8.102 5.084 5.844 1.00 98.62 96 TRP A C 1
ATOM 761 O O . TRP A 1 96 ? 7.998 3.902 5.505 1.00 98.62 96 TRP A O 1
ATOM 771 N N . GLU A 1 97 ? 7.817 5.483 7.084 1.00 98.62 97 GLU A N 1
ATOM 772 C CA . GLU A 1 97 ? 7.167 4.629 8.078 1.00 98.62 97 GLU A CA 1
ATOM 773 C C . GLU A 1 97 ? 5.656 4.934 8.079 1.00 98.62 97 GLU A C 1
ATOM 775 O O . GLU A 1 97 ? 5.250 6.014 8.513 1.00 98.62 97 GLU A O 1
ATOM 780 N N . PRO A 1 98 ? 4.786 4.018 7.618 1.00 98.38 98 PRO A N 1
ATOM 781 C CA . PRO A 1 98 ? 3.338 4.202 7.681 1.00 98.38 98 PRO A CA 1
ATOM 782 C C . PRO A 1 98 ? 2.829 4.022 9.126 1.00 98.38 98 PRO A C 1
ATOM 784 O O . PRO A 1 98 ? 3.542 3.468 9.969 1.00 98.38 98 PRO A O 1
ATOM 787 N N . PRO A 1 99 ? 1.581 4.415 9.448 1.00 97.31 99 PRO A N 1
ATOM 788 C CA . PRO A 1 99 ? 1.022 4.142 10.768 1.00 97.31 99 PRO A CA 1
ATOM 789 C C . PRO A 1 99 ? 0.889 2.635 11.004 1.00 97.31 99 PRO A C 1
ATOM 791 O O . PRO A 1 99 ? 0.634 1.861 10.079 1.00 97.31 99 PRO A O 1
ATOM 794 N N . ASP A 1 100 ? 0.934 2.231 12.271 1.00 96.50 100 ASP A N 1
ATOM 795 C CA . ASP A 1 100 ? 0.832 0.827 12.687 1.00 96.50 100 ASP A CA 1
ATOM 796 C C . ASP A 1 100 ? -0.368 0.085 12.080 1.00 96.50 100 ASP A C 1
ATOM 798 O O . ASP A 1 100 ? -0.230 -1.032 11.588 1.00 96.50 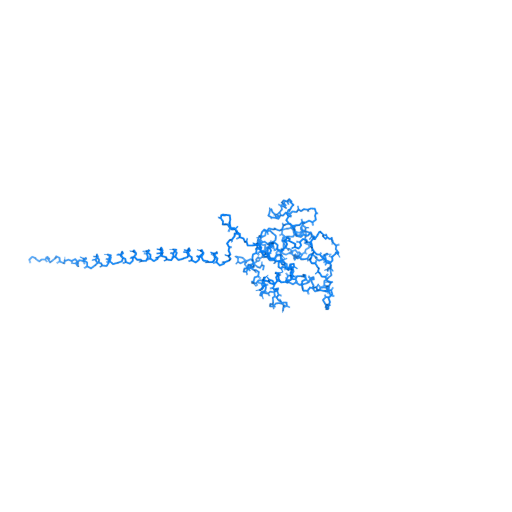100 ASP A O 1
ATOM 802 N N . LEU A 1 101 ? -1.530 0.743 12.001 1.00 94.12 101 LEU A N 1
ATOM 803 C CA . LEU A 1 101 ? -2.75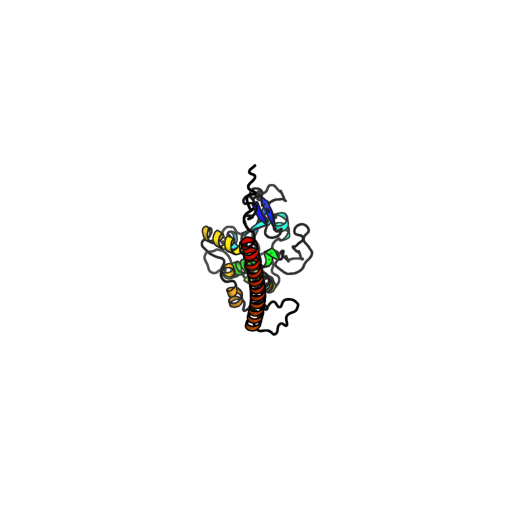3 0.168 11.424 1.00 94.12 101 LEU A CA 1
ATOM 804 C C . LEU A 1 101 ? -2.633 -0.212 9.938 1.00 94.12 101 LEU A C 1
ATOM 806 O O . LEU A 1 101 ? -3.458 -0.974 9.445 1.00 94.12 101 LEU A O 1
ATOM 810 N N . SER A 1 102 ? -1.649 0.325 9.213 1.00 97.38 102 SER A N 1
ATOM 811 C CA . SER A 1 102 ? -1.440 0.063 7.781 1.00 97.38 102 SER A CA 1
ATOM 812 C C . SER A 1 102 ? -0.269 -0.871 7.493 1.00 97.38 102 SER A C 1
ATOM 814 O O . SER A 1 102 ? -0.212 -1.437 6.404 1.00 97.38 102 SER A O 1
ATOM 816 N N . LYS A 1 103 ? 0.648 -1.061 8.450 1.00 98.25 103 LYS A N 1
ATOM 817 C CA . LYS A 1 103 ? 1.911 -1.792 8.257 1.00 98.25 103 LYS A CA 1
ATOM 818 C C . LYS A 1 103 ? 1.707 -3.214 7.720 1.00 98.25 103 LYS A C 1
ATOM 820 O O . LYS A 1 103 ? 2.302 -3.576 6.709 1.00 98.25 103 LYS A O 1
ATOM 825 N N . GLY A 1 104 ? 0.812 -3.993 8.331 1.00 98.25 104 GLY A N 1
ATOM 826 C CA . GLY A 1 104 ? 0.535 -5.370 7.895 1.00 98.25 104 GLY A CA 1
ATOM 827 C C . GLY A 1 104 ? -0.092 -5.461 6.501 1.00 98.25 104 GLY A C 1
ATOM 828 O O . GLY A 1 104 ? 0.306 -6.300 5.693 1.00 98.25 104 GLY A O 1
ATOM 829 N N . GLN A 1 105 ? -1.046 -4.572 6.204 1.00 98.50 105 GLN A N 1
ATOM 830 C CA . GLN A 1 105 ? -1.693 -4.501 4.892 1.00 98.50 105 GLN A CA 1
ATOM 831 C C . GLN A 1 105 ? -0.690 -4.134 3.797 1.00 98.50 105 GLN A C 1
ATOM 833 O O . GLN A 1 105 ? -0.686 -4.768 2.743 1.00 98.50 105 GLN A O 1
ATOM 838 N N . ILE A 1 106 ? 0.171 -3.147 4.058 1.00 98.81 106 ILE A N 1
ATOM 839 C CA . ILE A 1 106 ? 1.244 -2.745 3.143 1.00 98.81 106 ILE A CA 1
ATOM 840 C C . ILE A 1 106 ? 2.182 -3.923 2.890 1.00 98.81 106 ILE A C 1
ATOM 842 O O . ILE A 1 106 ? 2.393 -4.267 1.733 1.00 98.81 106 ILE A O 1
ATOM 846 N N . ALA A 1 107 ? 2.662 -4.603 3.937 1.00 98.81 107 ALA A N 1
ATOM 847 C CA . ALA A 1 107 ? 3.553 -5.754 3.787 1.00 98.81 107 ALA A CA 1
ATOM 848 C C . ALA A 1 107 ? 2.971 -6.824 2.848 1.00 98.81 107 ALA A C 1
ATOM 850 O O . ALA A 1 107 ? 3.612 -7.222 1.881 1.00 98.81 107 ALA A O 1
ATOM 851 N N . ARG A 1 108 ? 1.710 -7.222 3.052 1.00 98.81 108 ARG A N 1
ATOM 852 C CA . ARG A 1 108 ? 1.049 -8.227 2.200 1.00 98.81 108 ARG A CA 1
ATOM 853 C C . ARG A 1 108 ? 0.778 -7.746 0.775 1.00 98.81 108 ARG A C 1
ATOM 855 O O . ARG A 1 108 ? 0.718 -8.571 -0.136 1.00 98.81 108 ARG A O 1
ATOM 862 N N . MET A 1 109 ? 0.584 -6.445 0.560 1.00 98.88 109 MET A N 1
ATOM 863 C CA . MET A 1 109 ? 0.504 -5.871 -0.788 1.00 98.88 109 MET A CA 1
ATOM 864 C C . MET A 1 109 ? 1.863 -5.921 -1.488 1.00 98.88 109 MET A C 1
ATOM 866 O O . MET A 1 109 ? 1.916 -6.328 -2.643 1.00 98.88 109 MET A O 1
ATOM 870 N N . MET A 1 110 ? 2.946 -5.594 -0.780 1.00 98.88 110 MET A N 1
ATOM 871 C CA . MET A 1 110 ? 4.312 -5.660 -1.308 1.00 98.88 110 MET A CA 1
ATOM 872 C C . MET A 1 110 ? 4.715 -7.095 -1.664 1.00 98.88 110 MET A C 1
ATOM 874 O O . MET A 1 110 ? 5.143 -7.334 -2.787 1.00 98.88 110 MET A O 1
ATOM 878 N N . PHE A 1 111 ? 4.476 -8.063 -0.772 1.00 98.88 111 PHE A N 1
ATOM 879 C CA . PHE A 1 111 ? 4.713 -9.490 -1.036 1.00 98.88 111 PHE A CA 1
ATOM 880 C C . PHE A 1 111 ? 3.951 -9.997 -2.259 1.00 98.88 111 PHE A C 1
ATOM 882 O O . PHE A 1 111 ? 4.467 -10.783 -3.047 1.00 98.88 111 PHE A O 1
ATOM 889 N N . TYR A 1 112 ? 2.704 -9.548 -2.426 1.00 98.81 112 TYR A N 1
ATOM 890 C CA . TYR A 1 112 ? 1.920 -9.882 -3.609 1.00 98.81 112 TYR A CA 1
ATOM 891 C C . TYR A 1 112 ? 2.549 -9.327 -4.883 1.00 98.81 112 TYR A C 1
ATOM 893 O O . TYR A 1 112 ? 2.566 -10.043 -5.875 1.00 98.81 112 TYR A O 1
ATOM 901 N N . MET A 1 113 ? 3.036 -8.084 -4.871 1.00 98.75 113 MET A N 1
ATOM 902 C CA . MET A 1 113 ? 3.641 -7.472 -6.055 1.00 98.75 113 MET A CA 1
ATOM 903 C C . MET A 1 113 ? 4.934 -8.172 -6.467 1.00 98.75 113 MET A C 1
ATOM 905 O O . MET A 1 113 ? 5.083 -8.424 -7.658 1.00 98.75 113 MET A O 1
ATOM 909 N N . ASP A 1 114 ? 5.775 -8.528 -5.491 1.00 98.62 114 ASP A N 1
ATOM 910 C CA . ASP A 1 114 ? 6.996 -9.327 -5.671 1.00 98.62 114 ASP A CA 1
ATOM 911 C C . ASP A 1 114 ? 6.673 -10.630 -6.424 1.00 98.62 114 ASP A C 1
ATOM 913 O O . ASP A 1 114 ? 6.996 -10.802 -7.591 1.00 98.62 114 ASP A O 1
ATOM 917 N N . VAL A 1 115 ? 5.830 -11.477 -5.825 1.00 97.88 115 VAL A N 1
ATOM 918 C CA . VAL A 1 115 ? 5.533 -12.821 -6.355 1.00 97.88 115 VAL A CA 1
ATOM 919 C C . VAL A 1 115 ? 4.630 -12.814 -7.594 1.00 97.88 115 VAL A C 1
ATOM 921 O O . VAL A 1 115 ? 4.610 -13.762 -8.383 1.00 97.88 115 VAL A O 1
ATOM 924 N N . ARG A 1 116 ? 3.789 -11.788 -7.772 1.00 97.69 116 ARG A N 1
ATOM 925 C CA . ARG A 1 116 ? 2.892 -11.714 -8.934 1.00 97.69 116 ARG A CA 1
ATOM 926 C C . ARG A 1 116 ? 3.663 -11.366 -10.203 1.00 97.69 116 ARG A C 1
ATOM 928 O O . ARG A 1 116 ? 3.240 -11.817 -11.271 1.00 97.69 116 ARG A O 1
ATOM 935 N N . TYR A 1 117 ? 4.700 -10.537 -10.117 1.00 98.12 117 TYR A N 1
ATOM 936 C CA . TYR A 1 117 ? 5.333 -9.912 -11.276 1.00 98.12 117 TYR A CA 1
ATOM 937 C C . TYR A 1 117 ? 6.804 -10.311 -11.412 1.00 98.12 117 TYR A C 1
ATOM 939 O O . TYR A 1 117 ? 7.689 -9.486 -11.273 1.00 98.12 117 TYR A O 1
ATOM 947 N N . GLU A 1 118 ? 7.034 -11.554 -11.829 1.00 97.12 118 GLU A N 1
ATOM 948 C CA . GLU A 1 118 ? 8.364 -12.155 -12.060 1.00 97.12 118 GLU A CA 1
ATOM 949 C C . GLU A 1 118 ? 8.975 -11.803 -13.442 1.00 97.12 118 GLU A C 1
ATOM 951 O O . GLU A 1 118 ? 9.851 -12.492 -13.969 1.00 97.12 118 GLU A O 1
ATOM 956 N N . GLY A 1 119 ? 8.411 -10.812 -14.146 1.00 95.94 119 GLY A N 1
ATOM 957 C CA . GLY A 1 119 ? 8.903 -10.334 -15.448 1.00 95.94 119 GLY A CA 1
ATOM 958 C C . GLY A 1 119 ? 8.843 -11.309 -16.636 1.00 95.94 119 GLY A C 1
ATOM 959 O O . GLY A 1 119 ? 9.321 -10.981 -17.724 1.00 95.94 119 GLY A O 1
ATOM 960 N N . ASN A 1 120 ? 8.275 -12.504 -16.463 1.00 92.75 120 ASN A N 1
ATOM 961 C CA . ASN A 1 120 ? 8.305 -13.595 -17.446 1.00 92.75 120 ASN A CA 1
ATOM 962 C C . ASN A 1 120 ? 6.934 -13.924 -18.075 1.00 92.75 120 ASN A C 1
ATOM 964 O O . ASN A 1 120 ? 6.762 -14.987 -18.679 1.00 92.75 120 ASN A O 1
ATOM 968 N N . ASP A 1 121 ? 5.970 -13.005 -17.973 1.00 92.81 121 ASP A N 1
ATOM 969 C CA . ASP A 1 121 ? 4.618 -13.135 -18.518 1.00 92.81 121 ASP A CA 1
ATOM 970 C C . ASP A 1 121 ? 4.263 -12.006 -19.515 1.00 92.81 121 ASP A C 1
ATOM 972 O O . ASP A 1 121 ? 5.097 -11.200 -19.928 1.00 92.81 121 ASP A O 1
ATOM 976 N N . ASN A 1 122 ? 3.002 -11.960 -19.957 1.00 93.94 122 ASN A N 1
ATOM 977 C CA . ASN A 1 122 ? 2.518 -10.952 -20.909 1.00 93.94 122 ASN A CA 1
ATOM 978 C C . ASN A 1 122 ? 2.064 -9.641 -20.234 1.00 93.94 122 ASN A C 1
ATOM 980 O O . ASN A 1 122 ? 1.366 -8.850 -20.871 1.00 93.94 122 ASN A O 1
ATOM 984 N N . SER A 1 123 ? 2.421 -9.406 -18.966 1.00 95.56 123 SER A N 1
ATOM 985 C CA . SER A 1 123 ? 1.953 -8.236 -18.207 1.00 95.56 123 SER A CA 1
ATOM 986 C C . SER A 1 123 ? 2.619 -6.917 -18.605 1.00 95.56 123 SER A C 1
ATOM 988 O O . SER A 1 123 ? 2.169 -5.847 -18.197 1.00 95.56 123 SER A O 1
ATOM 990 N N . ASN A 1 124 ? 3.709 -6.972 -19.380 1.00 96.50 124 ASN A N 1
ATOM 991 C CA . ASN A 1 124 ? 4.626 -5.852 -19.638 1.00 96.50 124 ASN A CA 1
ATOM 992 C C . ASN A 1 124 ? 5.241 -5.233 -18.362 1.00 96.50 124 ASN A C 1
ATOM 994 O O . ASN A 1 124 ? 5.836 -4.152 -18.426 1.00 96.50 124 ASN A O 1
ATOM 998 N N . THR A 1 125 ? 5.102 -5.881 -17.208 1.00 98.06 125 THR A N 1
ATOM 999 C CA . THR A 1 125 ? 5.774 -5.500 -15.964 1.00 98.06 125 THR A CA 1
ATOM 1000 C C . THR A 1 125 ? 7.133 -6.207 -15.917 1.00 98.06 125 THR A C 1
ATOM 1002 O O . THR A 1 125 ? 7.195 -7.378 -16.294 1.00 98.06 125 THR A O 1
ATOM 1005 N N . PRO A 1 126 ? 8.230 -5.530 -15.524 1.00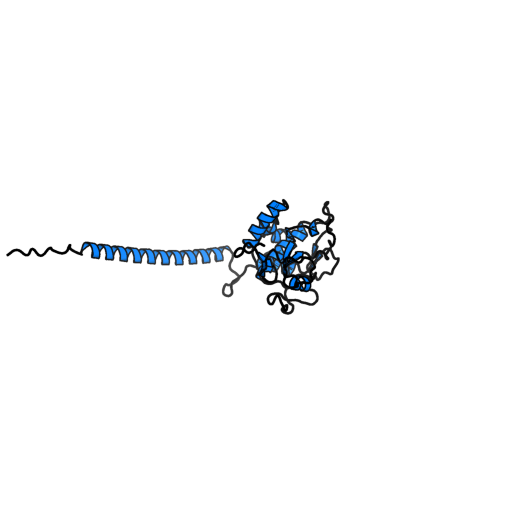 97.81 126 PRO A N 1
ATOM 1006 C CA . PRO A 1 126 ? 9.497 -6.211 -15.262 1.00 97.81 126 PRO A CA 1
ATOM 1007 C C . PRO A 1 126 ? 9.387 -7.144 -14.049 1.00 97.81 126 PRO A C 1
ATOM 1009 O O . PRO A 1 126 ? 8.354 -7.188 -13.386 1.00 97.81 126 PRO A O 1
ATOM 1012 N N . ASP A 1 127 ? 10.468 -7.868 -13.782 1.00 98.31 127 ASP A N 1
ATOM 1013 C CA . ASP A 1 127 ? 10.652 -8.605 -12.535 1.00 98.31 127 ASP A CA 1
ATOM 1014 C C . ASP A 1 127 ? 10.741 -7.612 -11.371 1.00 98.31 127 ASP A C 1
ATOM 1016 O O . ASP A 1 127 ? 11.628 -6.755 -11.384 1.00 98.31 127 ASP A O 1
ATOM 1020 N N . LEU A 1 128 ? 9.764 -7.650 -10.465 1.00 98.69 128 LEU A N 1
ATOM 1021 C CA . LEU A 1 128 ? 9.689 -6.792 -9.288 1.00 98.69 128 LEU A CA 1
ATOM 1022 C C . LEU A 1 128 ? 10.279 -7.540 -8.100 1.00 98.69 128 LEU A C 1
ATOM 1024 O O . LEU A 1 128 ? 9.732 -8.567 -7.734 1.00 98.69 128 LEU A O 1
ATOM 1028 N N . GLU A 1 129 ? 11.337 -7.002 -7.488 1.00 98.62 129 GLU A N 1
ATOM 1029 C CA . GLU A 1 129 ? 12.063 -7.708 -6.422 1.00 98.62 129 GLU A CA 1
ATOM 1030 C C . GLU A 1 129 ? 12.073 -6.947 -5.083 1.00 98.62 129 GLU A C 1
ATOM 1032 O O . GLU A 1 129 ? 12.496 -5.791 -4.990 1.00 98.62 129 GLU A O 1
ATOM 1037 N N . LEU A 1 130 ? 11.644 -7.590 -4.002 1.00 98.69 130 LEU A N 1
ATOM 1038 C CA . LEU A 1 130 ? 11.861 -7.100 -2.645 1.00 98.69 130 LEU A CA 1
ATOM 1039 C C . LEU A 1 130 ? 13.286 -7.403 -2.188 1.00 98.69 130 LEU A C 1
ATOM 1041 O O . LEU A 1 130 ? 13.707 -8.554 -2.094 1.00 98.69 130 LEU A O 1
ATOM 1045 N N . VAL A 1 131 ? 14.018 -6.354 -1.817 1.00 98.56 131 VAL A N 1
ATOM 1046 C CA . VAL A 1 131 ? 15.419 -6.442 -1.393 1.00 98.56 131 VAL A CA 1
ATOM 1047 C C . VAL A 1 131 ? 15.613 -5.860 0.002 1.00 98.56 131 VAL A C 1
ATOM 1049 O O . VAL A 1 131 ? 14.886 -4.972 0.437 1.00 98.56 131 VAL A O 1
ATOM 1052 N N . ASP A 1 132 ? 16.635 -6.316 0.727 1.00 97.94 132 ASP A N 1
ATOM 1053 C CA . ASP A 1 132 ? 16.941 -5.814 2.076 1.00 97.94 132 ASP A CA 1
ATOM 1054 C C . ASP A 1 132 ? 18.033 -4.731 2.068 1.00 97.94 132 ASP A C 1
ATOM 1056 O O . ASP A 1 132 ? 19.060 -4.804 2.742 1.00 97.94 132 ASP A O 1
ATOM 1060 N N . ARG A 1 133 ? 17.828 -3.715 1.226 1.00 97.62 133 ARG A N 1
ATOM 1061 C CA . ARG A 1 133 ? 18.652 -2.500 1.133 1.00 97.62 133 ARG A CA 1
ATOM 1062 C C . ARG A 1 133 ? 17.796 -1.323 0.678 1.00 97.62 133 ARG A C 1
ATOM 1064 O O . ARG A 1 133 ? 16.663 -1.523 0.268 1.00 97.62 133 ARG A O 1
ATOM 1071 N N . SER A 1 134 ? 18.367 -0.123 0.696 1.00 97.06 134 SER A N 1
ATOM 1072 C CA . SER A 1 134 ? 17.762 1.021 0.008 1.00 97.06 134 SER A CA 1
ATOM 1073 C C . SER A 1 134 ? 17.772 0.802 -1.509 1.00 97.06 134 SER A C 1
ATOM 1075 O O . SER A 1 134 ? 18.725 0.238 -2.073 1.00 97.06 134 SER A O 1
ATOM 1077 N N . THR A 1 135 ? 16.699 1.245 -2.144 1.00 98.00 135 THR A N 1
ATOM 1078 C CA . THR A 1 135 ? 16.503 1.266 -3.589 1.00 98.00 135 THR A CA 1
ATOM 1079 C C . THR A 1 135 ? 16.318 2.699 -4.074 1.00 98.00 135 THR A C 1
ATOM 1081 O O . THR A 1 135 ? 16.288 3.647 -3.288 1.00 98.00 135 THR A O 1
ATOM 1084 N N . VAL A 1 136 ? 16.281 2.869 -5.393 1.00 94.56 136 VAL A N 1
ATOM 1085 C CA . VAL A 1 136 ? 16.115 4.177 -6.027 1.00 94.56 136 VAL A CA 1
ATOM 1086 C C . VAL A 1 136 ? 15.047 4.127 -7.105 1.00 94.56 136 VAL A C 1
ATOM 1088 O O . VAL A 1 136 ? 14.772 3.086 -7.699 1.00 94.56 136 VAL A O 1
ATOM 1091 N N . SER A 1 137 ? 14.509 5.298 -7.427 1.00 95.12 137 SER A N 1
ATOM 1092 C CA . SER A 1 137 ? 13.582 5.478 -8.538 1.00 95.12 137 SER A CA 1
ATOM 1093 C C . SER A 1 137 ? 14.102 4.832 -9.833 1.00 95.12 137 SER A C 1
ATOM 1095 O O . SER A 1 137 ? 15.282 4.934 -10.173 1.00 95.12 137 SER A O 1
ATOM 1097 N N . SER A 1 138 ? 13.203 4.234 -10.615 1.00 95.62 138 SER A N 1
ATOM 1098 C CA . SER A 1 138 ? 13.458 3.426 -11.826 1.00 95.62 138 SER A CA 1
ATOM 1099 C C . SER A 1 138 ? 14.027 2.025 -11.602 1.00 95.62 138 SER A C 1
ATOM 1101 O O . SER A 1 138 ? 14.060 1.247 -12.558 1.00 95.62 138 SER A O 1
ATOM 1103 N N . GLU A 1 139 ? 14.435 1.669 -10.386 1.00 97.69 139 GLU A N 1
ATOM 1104 C CA . GLU A 1 139 ? 14.791 0.291 -10.062 1.00 97.69 139 GLU A CA 1
ATOM 1105 C C . GLU A 1 139 ? 13.511 -0.550 -9.920 1.00 97.69 139 GLU A C 1
ATOM 1107 O O . GLU A 1 139 ? 12.615 -0.142 -9.185 1.00 97.69 139 GLU A O 1
ATOM 1112 N N . PRO A 1 140 ? 13.369 -1.710 -10.587 1.00 98.06 140 PRO A N 1
ATOM 1113 C CA . PRO A 1 140 ? 12.222 -2.595 -10.389 1.00 98.06 140 PRO A CA 1
ATOM 1114 C C . PRO A 1 140 ? 12.379 -3.402 -9.088 1.00 98.06 140 PRO A C 1
ATOM 1116 O O . PRO A 1 140 ? 12.193 -4.608 -9.060 1.00 98.06 140 PRO A O 1
ATOM 1119 N N . ALA A 1 141 ? 12.765 -2.731 -8.008 1.00 98.56 141 ALA A N 1
ATOM 1120 C CA . ALA A 1 141 ? 12.948 -3.323 -6.697 1.00 98.56 141 ALA A CA 1
ATOM 1121 C C . ALA A 1 141 ? 12.419 -2.378 -5.623 1.00 98.56 141 ALA A C 1
ATOM 1123 O O . ALA A 1 141 ? 12.386 -1.166 -5.837 1.00 98.56 141 ALA A O 1
ATOM 1124 N N . PHE A 1 142 ? 12.040 -2.921 -4.471 1.00 98.44 142 PHE A N 1
ATOM 1125 C CA . PHE A 1 142 ? 11.646 -2.134 -3.303 1.00 98.44 142 PHE A CA 1
ATOM 1126 C C . PHE A 1 142 ? 12.401 -2.605 -2.065 1.00 98.44 142 PHE A C 1
ATOM 1128 O O . PHE A 1 142 ? 12.655 -3.797 -1.885 1.00 98.44 142 PHE A O 1
ATOM 1135 N N . GLY A 1 143 ? 12.789 -1.654 -1.227 1.00 98.00 143 GLY A N 1
ATOM 1136 C CA . GLY A 1 143 ? 13.728 -1.873 -0.143 1.00 98.00 143 GLY A CA 1
ATOM 1137 C C . GLY A 1 143 ? 13.129 -2.367 1.168 1.00 98.00 143 GLY A C 1
ATOM 1138 O O . GLY A 1 143 ? 11.920 -2.341 1.399 1.00 98.00 143 GLY A O 1
ATOM 1139 N N . TYR A 1 144 ? 14.049 -2.745 2.059 1.00 98.25 144 TYR A N 1
ATOM 1140 C CA . TYR A 1 144 ? 13.824 -3.149 3.449 1.00 98.25 144 TYR A CA 1
ATOM 1141 C C . TYR A 1 144 ? 12.802 -4.278 3.630 1.00 98.25 144 TYR A C 1
ATOM 1143 O O . TYR A 1 144 ? 11.916 -4.211 4.488 1.00 98.25 144 TYR A O 1
ATOM 1151 N N . LEU A 1 145 ? 12.971 -5.359 2.862 1.00 98.56 145 LEU A N 1
ATOM 1152 C CA . LEU A 1 145 ? 12.213 -6.602 3.030 1.00 98.56 145 LEU A CA 1
ATOM 1153 C C . LEU A 1 145 ? 12.114 -7.040 4.505 1.00 98.56 145 LEU A C 1
ATOM 1155 O O . LEU A 1 145 ? 11.034 -7.424 4.952 1.00 98.56 145 LEU A O 1
ATOM 1159 N N . SER A 1 146 ? 13.191 -6.926 5.290 1.00 97.75 146 SER A N 1
ATOM 1160 C CA . SER A 1 146 ? 13.175 -7.293 6.714 1.00 97.75 146 SER A CA 1
ATOM 1161 C C . SER A 1 146 ? 12.130 -6.521 7.532 1.00 97.75 146 SER A C 1
ATOM 1163 O O . SER A 1 146 ? 11.458 -7.110 8.381 1.00 97.75 146 SER A O 1
ATOM 1165 N N . ASN A 1 147 ? 11.917 -5.231 7.244 1.00 98.38 147 ASN A N 1
ATOM 1166 C CA . ASN A 1 147 ? 10.875 -4.433 7.890 1.00 98.38 147 ASN A CA 1
ATOM 1167 C C . ASN A 1 147 ? 9.469 -4.888 7.481 1.00 98.38 147 ASN A C 1
ATOM 1169 O O . ASN A 1 147 ? 8.579 -4.945 8.329 1.00 98.38 147 ASN A O 1
ATOM 1173 N N . LEU A 1 148 ? 9.263 -5.247 6.212 1.00 98.75 148 LEU A N 1
ATOM 1174 C CA . LEU A 1 148 ? 7.979 -5.765 5.732 1.00 98.75 148 LEU A CA 1
ATOM 1175 C C . LEU A 1 148 ? 7.641 -7.117 6.379 1.00 98.75 148 LEU A C 1
ATOM 1177 O O . LEU A 1 148 ? 6.501 -7.325 6.799 1.00 98.75 148 LEU A O 1
ATOM 1181 N N . LEU A 1 149 ? 8.626 -8.011 6.511 1.00 98.38 149 LEU A N 1
ATOM 1182 C CA . LEU A 1 149 ? 8.482 -9.297 7.205 1.00 98.38 149 LEU A CA 1
ATOM 1183 C C . LEU A 1 149 ? 8.129 -9.095 8.683 1.00 98.38 149 LEU A C 1
ATOM 1185 O O . LEU A 1 149 ? 7.169 -9.685 9.183 1.00 98.38 149 LEU A O 1
ATOM 1189 N N . GLU A 1 150 ? 8.827 -8.188 9.370 1.00 97.12 150 GLU A N 1
ATOM 1190 C CA . GLU A 1 150 ? 8.514 -7.848 10.757 1.00 97.12 150 GLU A CA 1
ATOM 1191 C C . GLU A 1 150 ? 7.084 -7.297 10.890 1.00 97.12 150 GLU A C 1
ATOM 1193 O O . GLU A 1 150 ? 6.319 -7.727 11.755 1.00 97.12 150 GLU A O 1
ATOM 1198 N N . TRP A 1 151 ? 6.676 -6.386 10.006 1.00 97.88 151 TRP A N 1
ATOM 1199 C CA . TRP A 1 151 ? 5.330 -5.816 10.012 1.00 97.88 151 TRP A CA 1
ATOM 1200 C C . TRP A 1 151 ? 4.242 -6.842 9.715 1.00 97.88 151 TRP A C 1
ATOM 1202 O O . TRP A 1 151 ? 3.170 -6.780 10.319 1.00 97.88 151 TRP A O 1
ATOM 1212 N N . HIS A 1 152 ? 4.502 -7.800 8.829 1.00 97.69 152 HIS A N 1
ATOM 1213 C CA . HIS A 1 152 ? 3.588 -8.907 8.576 1.00 97.69 152 HIS A CA 1
ATOM 1214 C C . HIS A 1 152 ? 3.291 -9.695 9.856 1.00 97.69 152 HIS A C 1
ATOM 1216 O O . HIS A 1 152 ? 2.125 -9.939 10.171 1.00 97.69 152 HIS A O 1
ATOM 1222 N N . CYS A 1 153 ? 4.331 -10.014 10.626 1.00 94.56 153 CYS A N 1
ATOM 1223 C CA . CYS A 1 153 ? 4.201 -10.718 11.898 1.00 94.56 153 CYS A CA 1
ATOM 1224 C C . CYS A 1 153 ? 3.563 -9.847 12.980 1.00 94.56 153 CYS A C 1
ATOM 1226 O O . CYS A 1 153 ? 2.788 -10.321 13.815 1.00 94.56 153 CYS A O 1
ATOM 1228 N N . GLN A 1 154 ? 3.870 -8.549 12.969 1.00 93.19 154 GLN A N 1
ATOM 1229 C CA . GLN A 1 154 ? 3.358 -7.632 13.971 1.00 93.19 154 GLN A CA 1
ATOM 1230 C C . GLN A 1 154 ? 1.878 -7.273 13.771 1.00 93.19 154 GLN A C 1
ATOM 1232 O O . GLN A 1 154 ? 1.160 -6.991 14.737 1.00 93.19 154 GLN A O 1
ATOM 1237 N N . TYR A 1 155 ? 1.404 -7.283 12.532 1.00 94.75 155 TYR A N 1
ATOM 1238 C CA . TYR A 1 155 ? 0.071 -6.819 12.175 1.00 94.75 155 TYR A CA 1
ATOM 1239 C C . TYR A 1 155 ? -0.641 -7.894 11.342 1.00 94.75 155 TYR A C 1
ATOM 1241 O O . TYR A 1 155 ? -0.596 -7.857 10.103 1.00 94.75 155 TYR A O 1
ATOM 1249 N N . PRO A 1 156 ? -1.310 -8.858 12.011 1.00 95.06 156 PRO A N 1
ATOM 1250 C CA . PRO A 1 156 ? -2.029 -9.944 11.352 1.00 95.06 156 PRO A CA 1
ATOM 1251 C C . PRO A 1 156 ? -3.075 -9.458 10.344 1.00 95.06 156 PRO A C 1
ATOM 1253 O O . PRO A 1 156 ? -3.501 -8.302 10.362 1.00 95.06 156 PRO A O 1
ATOM 1256 N N . VAL A 1 157 ? -3.507 -10.363 9.464 1.00 97.19 157 VAL A N 1
ATOM 1257 C CA . VAL A 1 157 ? -4.548 -10.084 8.465 1.00 97.19 157 VAL A CA 1
ATOM 1258 C C . VAL A 1 157 ? -5.834 -9.617 9.146 1.00 97.19 157 VAL A C 1
ATOM 1260 O O . VAL A 1 157 ? -6.431 -10.350 9.935 1.00 97.19 157 VAL A O 1
ATOM 1263 N N . SER A 1 158 ? -6.292 -8.421 8.787 1.00 93.62 158 SER A N 1
ATOM 1264 C CA . SER A 1 158 ? -7.531 -7.835 9.297 1.00 93.62 158 SER A CA 1
ATOM 1265 C C . SER A 1 158 ? -8.762 -8.208 8.460 1.00 93.62 158 SER A C 1
ATOM 1267 O O . SER A 1 158 ? -8.675 -8.545 7.276 1.00 93.62 158 SER A O 1
ATOM 1269 N N . ASP A 1 159 ? -9.959 -8.056 9.032 1.00 94.88 159 ASP A N 1
ATOM 1270 C CA . ASP A 1 159 ? -11.210 -8.254 8.285 1.00 94.88 159 ASP A CA 1
ATOM 1271 C C . ASP A 1 159 ? -11.404 -7.230 7.158 1.00 94.88 159 ASP A C 1
ATOM 1273 O O . ASP A 1 159 ? -12.088 -7.503 6.169 1.00 94.88 159 ASP A O 1
ATOM 1277 N N . VAL A 1 160 ? -10.817 -6.036 7.296 1.00 93.62 160 VAL A N 1
ATOM 1278 C CA . VAL A 1 160 ? -10.825 -5.016 6.239 1.00 93.62 160 VAL A CA 1
ATOM 1279 C C . VAL A 1 160 ? -10.102 -5.549 5.006 1.00 93.62 160 VAL A C 1
ATOM 1281 O O . VAL A 1 160 ? -10.627 -5.440 3.896 1.00 93.62 160 VAL A O 1
ATOM 1284 N N . GLU A 1 161 ? -8.949 -6.187 5.202 1.00 97.88 161 GLU A N 1
ATOM 1285 C CA . GLU A 1 161 ? -8.169 -6.799 4.128 1.00 97.88 161 GLU A CA 1
ATOM 1286 C C . GLU A 1 161 ? -8.881 -7.991 3.504 1.00 97.88 161 GLU A C 1
ATOM 1288 O O . GLU A 1 161 ? -8.944 -8.067 2.279 1.00 97.88 161 GLU A O 1
ATOM 1293 N N . ARG A 1 162 ? -9.492 -8.870 4.310 1.00 98.31 162 ARG A N 1
ATOM 1294 C CA . ARG A 1 162 ? -10.273 -10.008 3.792 1.00 98.31 162 ARG A CA 1
ATOM 1295 C C . ARG A 1 162 ? -11.420 -9.539 2.896 1.00 98.31 162 ARG A C 1
ATOM 1297 O O . ARG A 1 162 ? -11.514 -9.956 1.743 1.00 98.31 162 ARG A O 1
ATOM 1304 N N . ARG A 1 163 ? -12.229 -8.580 3.370 1.00 96.56 163 ARG A N 1
ATOM 1305 C CA . ARG A 1 163 ? -13.327 -7.992 2.577 1.00 96.56 163 ARG A CA 1
ATOM 1306 C C . ARG A 1 163 ? -12.823 -7.313 1.309 1.00 96.56 163 ARG A C 1
ATOM 1308 O O . ARG A 1 163 ? -13.482 -7.366 0.268 1.00 96.56 163 ARG A O 1
ATOM 1315 N N . ARG A 1 164 ? -11.674 -6.639 1.390 1.00 97.06 164 ARG A N 1
ATOM 1316 C CA . ARG A 1 164 ? -11.042 -6.022 0.226 1.00 97.06 164 ARG A CA 1
ATOM 1317 C C . ARG A 1 164 ? -10.604 -7.090 -0.775 1.00 97.06 164 ARG A C 1
ATOM 1319 O O . ARG A 1 164 ? -10.946 -6.946 -1.941 1.00 97.06 164 ARG A O 1
ATOM 1326 N N . ASN A 1 165 ? -9.934 -8.155 -0.336 1.00 98.38 165 ASN A N 1
ATOM 1327 C CA . ASN A 1 165 ? -9.480 -9.257 -1.189 1.00 98.38 165 ASN A CA 1
ATOM 1328 C C . ASN A 1 165 ? -10.658 -9.914 -1.928 1.00 98.38 165 ASN A C 1
ATOM 1330 O O . ASN A 1 165 ? -10.612 -10.058 -3.148 1.00 98.38 165 ASN A O 1
ATOM 1334 N N . ASP A 1 166 ? -11.766 -10.181 -1.226 1.00 98.31 166 ASP A N 1
ATOM 1335 C CA . ASP A 1 166 ? -13.003 -10.696 -1.832 1.00 98.31 166 ASP A CA 1
ATOM 1336 C C . ASP A 1 166 ? -13.566 -9.746 -2.895 1.00 98.31 166 ASP A C 1
ATOM 1338 O O . ASP A 1 166 ? -13.974 -10.164 -3.985 1.00 98.31 166 ASP A O 1
ATOM 1342 N N . LYS A 1 167 ? -13.586 -8.439 -2.600 1.00 97.50 167 LYS A N 1
ATOM 1343 C CA . LYS A 1 167 ? -14.110 -7.455 -3.545 1.00 97.50 167 LYS A CA 1
ATOM 1344 C C . LYS A 1 167 ? -13.209 -7.328 -4.764 1.00 97.50 167 LYS A C 1
ATOM 1346 O O . LYS A 1 167 ? -13.734 -7.319 -5.875 1.00 97.50 167 LYS A O 1
ATOM 1351 N N . VAL A 1 168 ? -11.894 -7.253 -4.579 1.00 98.00 168 VAL A N 1
ATOM 1352 C CA . VAL A 1 168 ? -10.931 -7.186 -5.684 1.00 98.00 168 VAL A CA 1
ATOM 1353 C C . VAL A 1 168 ? -11.042 -8.424 -6.561 1.00 98.00 168 VAL A C 1
ATOM 1355 O O . VAL A 1 168 ? -11.166 -8.275 -7.772 1.00 98.00 168 VAL A O 1
ATOM 1358 N N . TYR A 1 169 ? -11.132 -9.617 -5.972 1.00 98.25 169 TYR A N 1
ATOM 1359 C CA . TYR A 1 169 ? -11.328 -10.859 -6.718 1.00 98.25 169 TYR A CA 1
ATOM 1360 C C . TYR A 1 169 ? -12.550 -10.805 -7.643 1.00 98.25 169 TYR A C 1
ATOM 1362 O O . TYR A 1 169 ? -12.457 -11.188 -8.805 1.00 98.25 169 TYR A O 1
ATOM 1370 N N . SER A 1 170 ? -13.672 -10.248 -7.171 1.00 98.00 170 SER A N 1
ATOM 1371 C CA . SER A 1 170 ? -14.886 -10.110 -7.992 1.00 98.00 170 SER A CA 1
ATOM 1372 C C . SER A 1 170 ? -14.734 -9.192 -9.216 1.00 98.00 170 SER A C 1
ATOM 1374 O O . SER A 1 170 ? -15.556 -9.270 -10.126 1.00 98.00 170 SER A O 1
ATOM 1376 N N . TRP A 1 171 ? -13.715 -8.326 -9.241 1.00 96.62 171 TRP A N 1
ATOM 1377 C CA . TRP A 1 171 ? -13.438 -7.402 -10.347 1.00 96.62 171 TRP A CA 1
ATOM 1378 C C . TRP A 1 171 ? -12.242 -7.825 -11.203 1.00 96.62 171 TRP A C 1
ATOM 1380 O O . TRP A 1 171 ? -12.322 -7.753 -12.425 1.00 96.62 171 TRP A O 1
ATOM 1390 N N . GLN A 1 172 ? -11.140 -8.231 -10.571 1.00 96.94 172 GLN A N 1
ATOM 1391 C CA . GLN A 1 172 ? -9.863 -8.526 -11.226 1.00 96.94 172 GLN A CA 1
ATOM 1392 C C . GLN A 1 172 ? -9.690 -10.013 -11.555 1.00 96.94 172 GLN A C 1
ATOM 1394 O O . GLN A 1 172 ? -8.967 -10.359 -12.482 1.00 96.94 172 GLN A O 1
ATOM 1399 N N . GLY A 1 173 ? -10.364 -10.901 -10.820 1.00 97.12 173 GLY A N 1
ATOM 1400 C CA . GLY A 1 173 ? -10.326 -12.347 -11.048 1.00 97.12 173 GLY A CA 1
ATOM 1401 C C . GLY A 1 173 ? -9.183 -13.098 -10.356 1.00 97.12 173 GLY A C 1
ATOM 1402 O O . GLY A 1 173 ? -9.148 -14.323 -10.437 1.00 97.12 173 GLY A O 1
ATOM 1403 N N . ASN A 1 174 ? -8.285 -12.419 -9.636 1.00 97.31 174 ASN A N 1
ATOM 1404 C CA . ASN A 1 174 ? -7.239 -13.042 -8.818 1.00 97.31 174 ASN A CA 1
ATOM 1405 C C . ASN A 1 174 ? -7.236 -12.506 -7.373 1.00 97.31 174 ASN A C 1
ATOM 1407 O O . ASN A 1 174 ? -7.718 -11.406 -7.088 1.00 97.31 174 ASN A O 1
ATOM 1411 N N . ARG A 1 175 ? -6.726 -13.319 -6.443 1.00 98.38 175 ARG A N 1
ATOM 1412 C CA . ARG A 1 175 ? -6.640 -13.002 -5.008 1.00 98.38 175 ARG A CA 1
ATOM 1413 C C . ARG A 1 175 ? -5.201 -12.669 -4.628 1.00 98.38 175 ARG A C 1
ATOM 1415 O O . ARG A 1 175 ? -4.276 -13.163 -5.268 1.00 98.38 175 ARG A O 1
ATOM 1422 N N . ASN A 1 176 ? -5.030 -11.875 -3.576 1.00 98.56 176 ASN A N 1
ATOM 1423 C CA . ASN A 1 176 ? -3.751 -11.763 -2.890 1.00 98.56 176 ASN A CA 1
ATOM 1424 C C . ASN A 1 176 ? -3.610 -12.983 -1.956 1.00 98.56 176 ASN A C 1
ATOM 1426 O O . ASN A 1 176 ? -4.355 -13.070 -0.971 1.00 98.56 176 ASN A O 1
ATOM 1430 N N . PRO A 1 177 ? -2.693 -13.925 -2.247 1.00 98.38 177 PRO A N 1
ATOM 1431 C CA . PRO A 1 177 ? -2.578 -15.162 -1.490 1.00 98.38 177 PRO A CA 1
ATOM 1432 C C . PRO A 1 177 ? -2.095 -14.917 -0.061 1.00 98.38 177 PRO A C 1
ATOM 1434 O O . PRO A 1 177 ? -2.484 -15.664 0.819 1.00 98.38 177 PRO A O 1
ATOM 1437 N N . PHE A 1 178 ? -1.358 -13.840 0.216 1.00 98.62 178 PHE A N 1
ATOM 1438 C CA . PHE A 1 178 ? -0.857 -13.525 1.559 1.00 98.62 178 PHE A CA 1
ATOM 1439 C C . PHE A 1 178 ? -1.940 -13.008 2.515 1.00 98.62 178 PHE A C 1
ATOM 1441 O O . PHE A 1 178 ? -1.712 -12.916 3.721 1.00 98.62 178 PHE A O 1
ATOM 1448 N N . ILE A 1 179 ? -3.123 -12.660 1.997 1.00 98.56 179 ILE A N 1
ATOM 1449 C CA . ILE A 1 179 ? -4.310 -12.361 2.812 1.00 98.56 179 ILE A CA 1
ATOM 1450 C C . ILE A 1 179 ? -5.061 -13.653 3.167 1.00 98.56 179 ILE A C 1
ATOM 1452 O O . ILE A 1 179 ? -5.580 -13.783 4.277 1.00 98.56 179 ILE A O 1
ATOM 1456 N N . ASP A 1 180 ? -5.142 -14.603 2.235 1.00 98.06 180 ASP A N 1
ATOM 1457 C CA . ASP A 1 180 ? -5.852 -15.869 2.454 1.00 98.06 180 ASP A CA 1
ATOM 1458 C C . ASP A 1 180 ? -4.989 -16.886 3.223 1.00 98.06 180 ASP A C 1
ATOM 1460 O O . ASP A 1 180 ? -5.507 -17.596 4.083 1.00 98.06 180 ASP A O 1
ATOM 1464 N N . HIS A 1 181 ? -3.685 -16.878 2.945 1.00 97.38 181 HIS A N 1
ATOM 1465 C CA . HIS A 1 181 ? -2.638 -17.783 3.418 1.00 97.38 181 HIS A CA 1
ATOM 1466 C C . HIS A 1 181 ? -1.393 -16.985 3.857 1.00 97.38 181 HIS A C 1
ATOM 1468 O O . HIS A 1 181 ? -0.376 -16.970 3.153 1.00 97.38 181 HIS A O 1
ATOM 1474 N N . PRO A 1 182 ? -1.454 -16.255 4.989 1.00 96.25 182 PRO A N 1
ATOM 1475 C CA . PRO A 1 182 ? -0.309 -15.492 5.490 1.00 96.25 182 PRO A CA 1
ATOM 1476 C C . PRO A 1 182 ? 0.933 -16.363 5.741 1.00 96.25 182 PRO A C 1
ATOM 1478 O O . PRO A 1 182 ? 2.050 -15.885 5.581 1.00 96.25 182 PRO A O 1
ATOM 1481 N N . GLU A 1 183 ? 0.758 -17.653 6.034 1.00 94.81 183 GLU A N 1
ATOM 1482 C CA . GLU A 1 183 ? 1.833 -18.630 6.237 1.00 94.81 183 GLU A CA 1
ATOM 1483 C C . GLU A 1 183 ? 2.755 -18.825 5.021 1.00 94.81 183 GLU A C 1
ATOM 1485 O O . GLU A 1 183 ? 3.875 -19.320 5.165 1.00 94.81 183 GLU A O 1
ATOM 1490 N N . PHE A 1 184 ? 2.326 -18.424 3.820 1.00 97.31 184 PHE A N 1
ATOM 1491 C CA . PHE A 1 184 ? 3.175 -18.489 2.629 1.00 97.31 184 PHE A CA 1
ATOM 1492 C C . PHE A 1 184 ? 4.384 -17.562 2.719 1.00 97.31 184 PHE A C 1
ATOM 1494 O O . PHE A 1 184 ? 5.403 -17.865 2.104 1.00 97.31 184 PHE A O 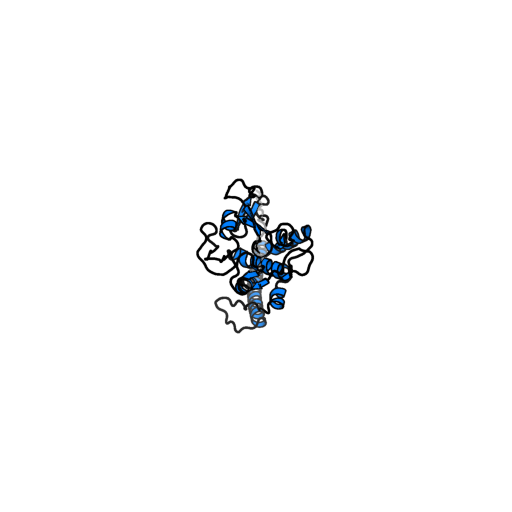1
ATOM 1501 N N . VAL A 1 185 ? 4.314 -16.489 3.515 1.00 97.25 185 VAL A N 1
ATOM 1502 C CA . VAL A 1 185 ? 5.458 -15.595 3.735 1.00 97.25 185 VAL A CA 1
ATOM 1503 C C . VAL A 1 185 ? 6.651 -16.377 4.285 1.00 97.25 185 VAL A C 1
ATOM 1505 O O . VAL A 1 185 ? 7.742 -16.306 3.723 1.00 97.25 185 VAL A O 1
ATOM 1508 N N . ASN A 1 186 ? 6.428 -17.215 5.299 1.00 92.25 186 ASN A N 1
ATOM 1509 C CA . ASN A 1 186 ? 7.493 -18.025 5.887 1.00 92.25 186 ASN A CA 1
ATOM 1510 C C . ASN A 1 186 ? 8.120 -18.979 4.865 1.00 92.25 186 ASN A C 1
ATOM 1512 O O . ASN A 1 186 ? 9.322 -19.203 4.888 1.00 92.25 186 ASN A O 1
ATOM 1516 N N . SER A 1 187 ? 7.313 -19.536 3.958 1.00 93.19 187 SER A N 1
ATOM 1517 C CA . SER A 1 187 ? 7.792 -20.512 2.971 1.00 93.19 187 SER A CA 1
ATOM 1518 C C . SER A 1 187 ? 8.597 -19.874 1.837 1.00 93.19 187 SER A C 1
ATOM 1520 O O . SER A 1 187 ? 9.470 -20.530 1.276 1.00 93.19 187 SER A O 1
ATOM 1522 N N . ILE A 1 188 ? 8.281 -18.630 1.468 1.00 96.06 188 ILE A N 1
ATOM 1523 C CA . ILE A 1 188 ? 8.909 -17.939 0.334 1.00 96.06 188 ILE A CA 1
ATOM 1524 C C . ILE A 1 188 ? 10.204 -17.248 0.763 1.00 96.06 188 ILE A C 1
ATOM 1526 O O . ILE A 1 188 ? 11.215 -17.387 0.080 1.00 96.06 188 ILE A O 1
ATOM 1530 N N . TRP A 1 189 ? 10.196 -16.556 1.906 1.00 96.19 189 TRP A N 1
ATOM 1531 C CA . TRP A 1 189 ? 11.353 -15.787 2.386 1.00 96.19 189 TRP A CA 1
ATOM 1532 C C . TRP A 1 189 ? 12.115 -16.454 3.541 1.00 96.19 189 TRP A C 1
ATOM 1534 O O . TRP A 1 189 ? 12.965 -15.805 4.143 1.00 96.19 189 TRP A O 1
ATOM 1544 N N . ASP A 1 190 ? 11.821 -17.722 3.857 1.00 93.69 190 ASP A N 1
ATOM 1545 C CA . ASP A 1 190 ? 12.450 -18.490 4.952 1.00 93.69 190 ASP A CA 1
ATOM 1546 C C . ASP A 1 190 ? 12.488 -17.701 6.277 1.00 93.69 190 ASP A C 1
ATOM 1548 O O . ASP A 1 190 ? 13.501 -17.619 6.973 1.00 93.69 190 ASP A O 1
ATOM 1552 N N . TYR A 1 191 ? 11.371 -17.034 6.585 1.00 90.44 191 TYR A N 1
ATOM 1553 C CA . TYR A 1 191 ? 11.255 -16.120 7.717 1.00 90.44 191 TYR A CA 1
ATOM 1554 C C . TYR A 1 191 ? 10.205 -16.613 8.704 1.00 90.44 191 TYR A C 1
ATOM 1556 O O . TY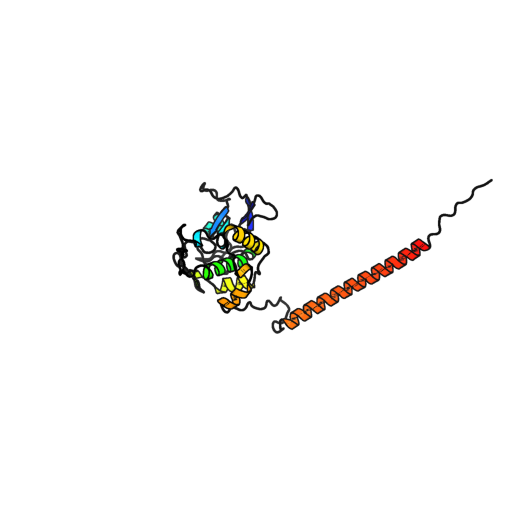R A 1 191 ? 9.019 -16.661 8.391 1.00 90.44 191 TYR A O 1
ATOM 1564 N N . GLU A 1 192 ? 10.621 -16.942 9.923 1.00 88.50 192 GLU A N 1
ATOM 1565 C CA . GLU A 1 192 ? 9.700 -17.309 10.995 1.00 88.50 192 GLU A CA 1
ATOM 1566 C C . GLU A 1 192 ? 9.301 -16.080 11.809 1.00 88.50 192 GLU A C 1
ATOM 1568 O O . GLU A 1 192 ? 10.149 -15.367 12.351 1.00 88.50 192 GLU A O 1
ATOM 1573 N N . CYS A 1 193 ? 7.991 -15.849 11.931 1.00 86.12 193 CYS A N 1
ATOM 1574 C CA . CYS A 1 193 ? 7.485 -14.796 12.797 1.00 86.12 193 CYS A CA 1
ATOM 1575 C C . CYS A 1 193 ? 7.955 -15.010 14.240 1.00 86.12 193 CYS A C 1
ATOM 1577 O O . CYS A 1 193 ? 7.649 -16.055 14.822 1.00 86.12 193 CYS A O 1
ATOM 1579 N N . PRO A 1 194 ? 8.636 -14.023 14.852 1.00 79.38 194 PRO A N 1
ATOM 1580 C CA . PRO A 1 194 ? 9.049 -14.135 16.240 1.00 79.38 194 PRO A CA 1
ATOM 1581 C C . PRO A 1 194 ? 7.833 -14.365 17.135 1.00 79.38 194 PRO A C 1
ATOM 1583 O O . PRO A 1 194 ? 6.835 -13.642 17.038 1.00 79.38 194 PRO A O 1
ATOM 1586 N N . VAL A 1 195 ? 7.922 -15.354 18.026 1.00 66.19 195 VAL A N 1
ATOM 1587 C CA . VAL A 1 195 ? 6.899 -15.591 19.047 1.00 66.19 195 VAL A CA 1
ATOM 1588 C C . VAL A 1 195 ? 6.775 -14.320 19.886 1.00 66.19 195 VAL A C 1
ATOM 1590 O O . VAL A 1 195 ? 7.731 -13.882 20.529 1.00 66.19 195 VAL A O 1
ATOM 1593 N N . ARG A 1 196 ? 5.599 -13.689 19.850 1.00 57.75 196 ARG A N 1
ATOM 1594 C CA . ARG A 1 196 ? 5.307 -12.511 20.666 1.00 57.75 196 ARG A CA 1
ATOM 1595 C C . ARG A 1 196 ? 5.111 -12.952 22.107 1.00 57.75 196 ARG A C 1
ATOM 1597 O O . ARG A 1 196 ? 4.052 -13.455 22.460 1.00 57.75 196 ARG A O 1
ATOM 1604 N N . CYS A 1 197 ? 6.131 -12.759 22.929 1.00 52.75 197 CYS A N 1
ATOM 1605 C CA . CYS A 1 197 ? 5.967 -12.832 24.371 1.00 52.75 197 CYS A CA 1
ATOM 1606 C C . CYS A 1 197 ? 5.421 -11.485 24.845 1.00 52.75 197 CYS A C 1
ATOM 1608 O O . CYS A 1 197 ? 6.083 -10.456 24.680 1.00 52.75 197 CYS A O 1
ATOM 1610 N N . ASP A 1 198 ? 4.224 -11.477 25.424 1.00 45.69 198 ASP A N 1
ATOM 1611 C CA . ASP A 1 198 ? 3.750 -10.309 26.156 1.00 45.69 198 ASP A CA 1
ATOM 1612 C C . ASP A 1 198 ? 4.691 -10.023 27.335 1.00 45.69 198 ASP A C 1
ATOM 1614 O O . ASP A 1 198 ? 5.290 -10.925 27.931 1.00 45.69 198 ASP A O 1
ATOM 1618 N N . VAL A 1 199 ? 4.860 -8.738 27.653 1.00 39.88 199 VAL A N 1
ATOM 1619 C CA . VAL A 1 199 ? 5.751 -8.260 28.717 1.00 39.88 199 VAL A CA 1
ATOM 1620 C C . VAL A 1 199 ? 5.326 -8.880 30.052 1.00 39.88 199 VAL A C 1
ATOM 1622 O O . VAL A 1 199 ? 4.401 -8.402 30.704 1.00 39.88 199 VAL A O 1
ATOM 1625 N N . GLY A 1 200 ? 6.017 -9.947 30.456 1.00 53.91 200 GLY A N 1
ATOM 1626 C CA . GLY A 1 200 ? 5.729 -10.704 31.675 1.00 53.91 200 GLY A CA 1
ATOM 1627 C C . GLY A 1 200 ? 5.849 -12.220 31.526 1.00 53.91 200 GLY A C 1
ATOM 1628 O O . GLY A 1 200 ? 6.018 -12.889 32.544 1.00 53.91 200 GLY A O 1
ATOM 1629 N N . ASP A 1 201 ? 5.835 -12.751 30.300 1.00 49.03 201 ASP A N 1
ATOM 1630 C CA . ASP A 1 201 ? 6.000 -14.182 30.060 1.00 49.03 201 ASP A CA 1
ATOM 1631 C C . ASP A 1 201 ? 7.385 -14.535 29.507 1.00 49.03 201 ASP A C 1
ATOM 1633 O O . ASP A 1 201 ? 7.903 -13.956 28.554 1.00 49.03 201 ASP A O 1
ATOM 1637 N N . ASP A 1 202 ? 7.999 -15.504 30.181 1.00 48.00 202 ASP A N 1
ATOM 1638 C CA . ASP A 1 202 ? 9.267 -16.133 29.840 1.00 48.00 202 ASP A CA 1
ATOM 1639 C C . ASP A 1 202 ? 9.177 -16.773 28.442 1.00 48.00 202 ASP A C 1
ATOM 1641 O O . ASP A 1 202 ? 8.450 -17.750 28.243 1.00 48.00 202 ASP A O 1
ATOM 1645 N N . CYS A 1 203 ? 9.929 -16.227 27.480 1.00 54.28 203 CYS A N 1
ATOM 1646 C CA . CYS A 1 203 ? 9.996 -16.657 26.076 1.00 54.28 203 CYS A CA 1
ATOM 1647 C C . CYS A 1 203 ? 10.574 -18.069 25.848 1.00 54.28 203 CYS A C 1
ATOM 1649 O O . CYS A 1 203 ? 10.983 -18.406 24.740 1.00 54.28 203 CYS A O 1
ATOM 1651 N N . THR A 1 204 ? 10.658 -18.898 26.884 1.00 51.53 204 THR A N 1
ATOM 1652 C CA . THR A 1 204 ? 11.115 -20.289 26.798 1.00 51.53 204 THR A CA 1
ATOM 1653 C C . THR A 1 204 ? 9.972 -21.298 26.716 1.00 51.53 204 THR A C 1
ATOM 1655 O O . THR A 1 204 ? 10.231 -22.488 26.527 1.00 51.53 204 THR A O 1
ATOM 1658 N N . LYS A 1 205 ? 8.714 -20.855 26.836 1.00 53.62 205 LYS A N 1
ATOM 1659 C CA . LYS A 1 205 ? 7.557 -21.751 26.787 1.00 53.62 205 LYS A CA 1
ATOM 1660 C C . LYS A 1 205 ? 7.170 -22.087 25.353 1.00 53.62 205 LYS A C 1
ATOM 1662 O O . LYS A 1 205 ? 6.974 -21.210 24.518 1.00 53.62 205 LYS A O 1
ATOM 1667 N N . SER A 1 206 ? 7.044 -23.379 25.083 1.00 54.78 206 SER A N 1
ATOM 1668 C CA . SER A 1 206 ? 6.574 -23.894 23.795 1.00 54.78 206 SER A CA 1
ATOM 1669 C C . SER A 1 206 ? 5.108 -23.513 23.545 1.00 54.78 206 SER A C 1
ATOM 1671 O O . SER A 1 206 ? 4.344 -23.315 24.491 1.00 54.78 206 SER A O 1
ATOM 1673 N N . GLU A 1 207 ? 4.678 -23.466 22.280 1.00 60.66 207 GLU A N 1
ATOM 1674 C CA . GLU A 1 207 ? 3.290 -23.148 21.887 1.00 60.66 207 GLU A CA 1
ATOM 1675 C C . GLU A 1 207 ? 2.242 -23.981 22.652 1.00 60.66 207 GLU A C 1
ATOM 1677 O O . GLU A 1 207 ? 1.172 -23.489 23.007 1.00 60.66 207 GLU A O 1
ATOM 1682 N N . LEU A 1 208 ? 2.568 -25.236 22.983 1.00 60.91 208 LEU A N 1
ATOM 1683 C CA . LEU A 1 208 ? 1.700 -26.125 23.755 1.00 60.91 208 LEU A CA 1
ATOM 1684 C C . LEU A 1 208 ? 1.478 -25.634 25.193 1.00 60.91 208 LEU A C 1
ATOM 1686 O O . LEU A 1 208 ? 0.391 -25.805 25.742 1.00 60.91 208 LEU A O 1
ATOM 1690 N N . GLU A 1 209 ? 2.490 -25.035 25.812 1.00 65.00 209 GLU A N 1
ATOM 1691 C CA . GLU A 1 209 ? 2.421 -24.547 27.190 1.00 65.00 209 GLU A CA 1
ATOM 1692 C C . GLU A 1 209 ? 1.625 -23.243 27.285 1.00 65.00 209 GLU A C 1
ATOM 1694 O O . GLU A 1 209 ? 0.894 -23.053 28.258 1.00 65.00 209 GLU A O 1
ATOM 1699 N N . VAL A 1 210 ? 1.694 -22.394 26.254 1.00 65.38 210 VAL A N 1
ATOM 1700 C CA . VAL A 1 210 ? 0.853 -21.191 26.127 1.00 65.38 210 VAL A CA 1
ATOM 1701 C C . VAL A 1 210 ? -0.614 -21.591 25.968 1.00 65.38 210 VAL A C 1
ATOM 1703 O O . VAL A 1 210 ? -1.455 -21.191 26.771 1.00 65.38 210 VAL A O 1
ATOM 1706 N N . VAL A 1 211 ? -0.915 -22.498 25.031 1.00 68.44 211 VAL A N 1
ATOM 1707 C CA . VAL A 1 211 ? -2.284 -23.003 24.820 1.00 68.44 211 VAL A CA 1
ATOM 1708 C C . VAL A 1 211 ? -2.840 -23.675 26.081 1.00 68.44 211 VAL A C 1
ATOM 1710 O O . VAL A 1 211 ? -4.024 -23.543 26.396 1.00 68.44 211 VAL A O 1
ATOM 1713 N N . GLN A 1 212 ? -2.007 -24.387 26.844 1.00 74.50 212 GLN A N 1
ATOM 1714 C CA . GLN A 1 212 ? -2.416 -24.989 28.116 1.00 74.50 212 GLN A CA 1
ATOM 1715 C C . GLN A 1 212 ? -2.671 -23.953 29.218 1.00 74.50 212 GLN A C 1
ATOM 1717 O O . GLN A 1 212 ? -3.572 -24.159 30.037 1.00 74.50 212 GLN A O 1
ATOM 1722 N N . ALA A 1 213 ? -1.904 -22.862 29.258 1.00 71.31 213 ALA A N 1
ATOM 1723 C CA . ALA A 1 213 ? -2.119 -21.767 30.197 1.00 71.31 213 ALA A CA 1
ATOM 1724 C C . ALA A 1 213 ? -3.437 -21.035 29.901 1.00 71.31 213 ALA A C 1
ATOM 1726 O O . ALA A 1 213 ? -4.254 -20.881 30.813 1.00 71.31 213 ALA A O 1
ATOM 1727 N N . ASP A 1 214 ? -3.699 -20.714 28.633 1.00 82.19 214 ASP A N 1
ATOM 1728 C CA . ASP A 1 214 ? -4.951 -20.088 28.193 1.00 82.19 214 ASP A CA 1
ATOM 1729 C C . ASP A 1 214 ? -6.156 -20.995 28.457 1.00 82.19 214 ASP A C 1
ATOM 1731 O O . ASP A 1 214 ? -7.172 -20.564 29.007 1.00 82.19 214 ASP A O 1
ATOM 1735 N N . LEU A 1 215 ? -6.030 -22.295 28.162 1.00 85.94 215 LEU A N 1
ATOM 1736 C CA . LEU A 1 215 ? -7.070 -23.278 28.467 1.00 85.94 215 LEU A CA 1
ATOM 1737 C C . LEU A 1 215 ? -7.360 -23.343 29.972 1.00 85.94 215 LEU A C 1
ATOM 1739 O O . LEU A 1 215 ? -8.514 -23.479 30.382 1.00 85.94 215 LEU A O 1
ATOM 1743 N N . LYS A 1 216 ? -6.326 -23.246 30.810 1.00 88.25 216 LYS A N 1
ATOM 1744 C CA . LYS A 1 216 ? -6.475 -23.251 32.267 1.00 88.25 216 LYS A CA 1
ATOM 1745 C C . LYS A 1 216 ? -7.141 -21.971 32.768 1.00 88.25 216 LYS A C 1
ATOM 1747 O O . LYS A 1 216 ? -7.975 -22.058 33.668 1.00 88.25 216 LYS A O 1
ATOM 1752 N N . GLN A 1 217 ? -6.820 -20.822 32.179 1.00 85.25 217 GLN A N 1
ATOM 1753 C CA . GLN A 1 217 ? -7.451 -19.546 32.508 1.00 85.25 217 GLN A CA 1
ATOM 1754 C C . GLN A 1 217 ? -8.940 -19.551 32.132 1.00 85.25 217 GLN A C 1
ATOM 1756 O O . GLN A 1 217 ? -9.789 -19.280 32.981 1.00 85.25 217 GLN A O 1
ATOM 1761 N N . LEU A 1 218 ? -9.277 -20.021 30.928 1.00 88.44 218 LEU A N 1
ATOM 1762 C CA . LEU A 1 218 ? -10.666 -20.214 30.499 1.00 88.44 218 LEU A CA 1
ATOM 1763 C C . LEU A 1 218 ? -11.431 -21.180 31.417 1.00 88.44 218 LEU A C 1
ATOM 1765 O O . LEU A 1 218 ? -12.600 -20.961 31.730 1.00 88.44 218 LEU A O 1
ATOM 1769 N N . GLN A 1 219 ? -10.785 -22.242 31.906 1.00 89.88 219 GLN A N 1
ATOM 1770 C CA . GLN A 1 219 ? -11.399 -23.163 32.871 1.00 89.88 219 GLN A CA 1
ATOM 1771 C C . GLN A 1 219 ? -11.659 -22.524 34.242 1.00 89.88 219 GLN A C 1
ATOM 1773 O O . GLN A 1 219 ? -12.591 -22.943 34.934 1.00 89.88 219 GLN A O 1
ATOM 1778 N N . ILE A 1 220 ? -10.845 -21.552 34.659 1.00 90.88 220 ILE A N 1
ATOM 1779 C CA . ILE A 1 220 ? -11.057 -20.794 35.898 1.00 90.88 220 ILE A CA 1
ATOM 1780 C C . ILE A 1 220 ? -12.263 -19.872 35.730 1.00 90.88 220 ILE A C 1
ATOM 1782 O O . ILE A 1 220 ? -13.200 -19.965 36.522 1.00 90.88 220 ILE A O 1
ATOM 1786 N N . GLU A 1 221 ? -12.306 -19.089 34.654 1.00 93.44 221 GLU A N 1
ATOM 1787 C CA . GLU A 1 221 ? -13.435 -18.200 34.348 1.00 93.44 221 GLU A CA 1
ATOM 1788 C C . GLU A 1 221 ? -14.746 -18.983 34.210 1.00 93.44 221 GLU A C 1
ATOM 1790 O O . GLU A 1 221 ? -15.789 -18.598 34.744 1.00 93.44 221 GLU A O 1
ATOM 1795 N N . MET A 1 222 ? -14.692 -20.160 33.583 1.00 91.56 222 MET A N 1
ATOM 1796 C CA . MET A 1 222 ? -15.849 -21.043 33.470 1.00 91.56 222 MET A CA 1
ATOM 1797 C C . MET A 1 222 ? -16.329 -21.558 34.840 1.00 91.56 222 MET A C 1
ATOM 1799 O O . MET A 1 222 ? -17.533 -21.700 35.059 1.00 91.56 222 MET A O 1
ATOM 1803 N N . LYS A 1 223 ? -15.422 -21.808 35.794 1.00 94.06 223 LYS A N 1
ATOM 1804 C CA . LYS A 1 223 ? -15.789 -22.188 37.172 1.00 94.06 223 LYS A CA 1
ATOM 1805 C C . LYS A 1 223 ? -16.396 -21.026 37.949 1.00 94.06 223 LYS A C 1
ATOM 1807 O O . LYS A 1 223 ? -17.339 -21.249 38.707 1.00 94.06 223 LYS A O 1
ATOM 1812 N N . GLU A 1 224 ? -15.887 -19.815 37.761 1.00 94.38 224 GLU A N 1
ATOM 1813 C CA . GLU A 1 224 ? -16.444 -18.612 38.384 1.00 94.38 224 GLU A CA 1
ATOM 1814 C C . GLU A 1 224 ? -17.856 -18.327 37.865 1.00 94.38 224 GLU A C 1
ATOM 1816 O O . GLU A 1 224 ? -18.779 -18.129 38.659 1.00 94.38 224 GLU A O 1
ATOM 1821 N N . MET A 1 225 ? -18.074 -18.439 36.550 1.00 92.00 225 MET A N 1
ATOM 1822 C CA . MET A 1 225 ? -19.420 -18.357 35.979 1.00 92.00 225 MET A CA 1
ATOM 1823 C C . MET A 1 225 ? -20.347 -19.442 36.534 1.00 92.00 225 MET A C 1
ATOM 1825 O O . MET A 1 225 ? -21.502 -19.164 36.861 1.00 92.00 225 MET A O 1
ATOM 1829 N N . GLN A 1 226 ? -19.857 -20.672 36.700 1.00 91.81 226 GLN A N 1
ATOM 1830 C CA . GLN A 1 226 ? -20.657 -21.749 37.281 1.00 91.81 226 GLN A CA 1
ATOM 1831 C C . GLN A 1 226 ? -21.037 -21.462 38.744 1.00 91.81 226 GLN A C 1
ATOM 1833 O O . GLN A 1 226 ? -22.154 -21.775 39.159 1.00 91.81 226 GLN A O 1
ATOM 1838 N N . ALA A 1 227 ? -20.143 -20.850 39.526 1.00 92.31 227 ALA A N 1
ATOM 1839 C CA . ALA A 1 227 ? -20.438 -20.431 40.895 1.00 92.31 227 ALA A CA 1
ATOM 1840 C C . ALA A 1 227 ? -21.542 -19.364 40.926 1.00 92.31 227 ALA A C 1
ATOM 1842 O O . ALA A 1 227 ? -22.500 -19.502 41.687 1.00 92.31 227 ALA A O 1
ATOM 1843 N N . TYR A 1 228 ? -21.480 -18.378 40.028 1.00 90.62 228 TYR A N 1
ATOM 1844 C CA . TYR A 1 228 ? -22.519 -17.357 39.893 1.00 90.62 228 TYR A CA 1
ATOM 1845 C C . TYR A 1 228 ? -23.885 -17.950 39.505 1.00 90.62 228 TYR A C 1
ATOM 1847 O O . TYR A 1 228 ? -24.921 -17.593 40.074 1.00 90.62 228 TYR A O 1
ATOM 1855 N N . VAL A 1 229 ? -23.903 -18.916 38.579 1.00 91.81 229 VAL A N 1
ATOM 1856 C CA . VAL A 1 229 ? -25.122 -19.660 38.214 1.00 91.81 229 VAL A CA 1
ATOM 1857 C C . VAL A 1 229 ? -25.686 -20.424 39.419 1.00 91.81 229 VAL A C 1
ATOM 1859 O O . VAL A 1 229 ? -26.895 -20.442 39.648 1.00 91.81 229 VAL A O 1
ATOM 1862 N N . ASN A 1 230 ? -24.829 -21.032 40.237 1.00 91.94 230 ASN A N 1
ATOM 1863 C CA . ASN A 1 230 ? -25.274 -21.755 41.428 1.00 91.94 230 ASN A CA 1
ATOM 1864 C C . ASN A 1 230 ? -25.857 -20.812 42.495 1.00 91.94 230 ASN A C 1
ATOM 1866 O O . ASN A 1 230 ? -26.886 -21.128 43.096 1.00 91.94 230 ASN A O 1
ATOM 1870 N N . GLU A 1 231 ? -25.245 -19.646 42.709 1.00 93.00 231 GLU A N 1
ATOM 1871 C CA . GLU A 1 231 ? -25.746 -18.635 43.647 1.00 93.00 231 GLU A CA 1
ATOM 1872 C C . GLU A 1 231 ? -27.080 -18.036 43.199 1.00 93.00 231 GLU A C 1
ATOM 1874 O O . GLU A 1 231 ? -28.010 -17.921 44.002 1.00 93.00 231 GLU A O 1
ATOM 1879 N N . THR A 1 232 ? -27.212 -17.709 41.912 1.00 88.44 232 THR A N 1
ATOM 1880 C CA . THR A 1 232 ? -28.474 -17.209 41.347 1.00 88.44 232 THR A CA 1
ATOM 1881 C C . THR A 1 232 ? -29.582 -18.252 41.461 1.00 88.44 232 THR A C 1
ATOM 1883 O O . THR A 1 232 ? -30.672 -17.924 41.934 1.00 88.44 232 THR A O 1
ATOM 1886 N N . ASN A 1 233 ? -29.303 -19.522 41.158 1.00 89.88 233 ASN A N 1
ATOM 1887 C CA . ASN A 1 233 ? -30.255 -20.618 41.366 1.00 89.88 233 ASN A CA 1
ATOM 1888 C C . ASN A 1 233 ? -30.675 -20.763 42.839 1.00 89.88 233 ASN A C 1
ATOM 1890 O O . ASN A 1 233 ? -31.857 -20.963 43.132 1.00 89.88 233 ASN A O 1
ATOM 1894 N N . ALA A 1 234 ? -29.740 -20.613 43.781 1.00 88.12 234 ALA A N 1
ATOM 1895 C CA . ALA A 1 234 ? -30.047 -20.641 45.210 1.00 88.12 234 ALA A CA 1
ATOM 1896 C C . ALA A 1 234 ? -30.919 -19.448 45.644 1.00 88.12 234 ALA A C 1
ATOM 1898 O O . ALA A 1 234 ? -31.795 -19.601 46.499 1.00 88.12 234 ALA A O 1
ATOM 1899 N N . LEU A 1 235 ? -30.718 -18.268 45.050 1.00 87.12 235 LEU A N 1
ATOM 1900 C CA . LEU A 1 235 ? -31.570 -17.099 45.276 1.00 87.12 235 LEU A CA 1
ATOM 1901 C C . LEU A 1 235 ? -32.982 -17.308 44.719 1.00 87.12 235 LEU A C 1
ATOM 1903 O O . LEU A 1 235 ? -33.953 -17.043 45.427 1.00 87.12 235 LEU A O 1
ATOM 1907 N N . PHE A 1 236 ? -33.105 -17.836 43.498 1.00 86.56 236 PHE A N 1
ATOM 1908 C CA . PHE A 1 236 ? -34.399 -18.179 42.902 1.00 86.56 236 PHE A CA 1
ATOM 1909 C C . PHE A 1 236 ? -35.170 -19.186 43.763 1.00 86.56 236 PHE A C 1
ATOM 1911 O O . PHE A 1 236 ? -36.365 -19.001 43.994 1.00 86.56 236 PHE A O 1
ATOM 1918 N N . ALA A 1 237 ? -34.489 -20.198 44.307 1.00 83.88 237 ALA A N 1
ATOM 1919 C CA . ALA A 1 237 ? -35.091 -21.158 45.231 1.00 83.88 237 ALA A CA 1
ATOM 1920 C C . ALA A 1 237 ? -35.551 -20.515 46.554 1.00 83.88 237 ALA A C 1
ATOM 1922 O O . ALA A 1 237 ? -36.557 -20.923 47.127 1.00 83.88 237 ALA A O 1
ATOM 1923 N N . LYS A 1 238 ? -34.850 -19.490 47.055 1.00 84.06 238 LYS A N 1
ATOM 1924 C CA . LYS A 1 238 ? -35.284 -18.741 48.247 1.00 84.06 238 LYS A CA 1
ATOM 1925 C C . LYS A 1 238 ? -36.481 -17.834 47.956 1.00 84.06 238 LYS A C 1
ATOM 1927 O O . LYS A 1 238 ? -37.402 -17.784 48.769 1.00 84.06 238 LYS A O 1
ATOM 1932 N N . LEU A 1 239 ? -36.497 -17.146 46.809 1.00 80.62 239 LEU A N 1
ATOM 1933 C CA . LEU A 1 239 ? -37.646 -16.330 46.398 1.00 80.62 239 LEU A CA 1
ATOM 1934 C C . LEU A 1 239 ? -38.897 -17.186 46.187 1.00 80.62 239 LEU A C 1
ATOM 1936 O O . LEU A 1 239 ? -39.974 -16.785 46.618 1.00 80.62 239 LEU A O 1
ATOM 1940 N N . SER A 1 240 ? -38.779 -18.367 45.578 1.00 76.25 240 SER A N 1
ATOM 1941 C CA . SER A 1 240 ? -39.937 -19.241 45.355 1.00 76.25 240 SER A CA 1
ATOM 1942 C C . SER A 1 240 ? -40.580 -19.718 46.664 1.00 76.25 240 SER A C 1
ATOM 1944 O O . SER A 1 240 ? -41.803 -19.808 46.739 1.00 76.25 240 SER A O 1
ATOM 1946 N N . VAL A 1 241 ? -39.790 -19.935 47.722 1.00 76.12 241 VAL A N 1
ATOM 1947 C CA . VAL A 1 241 ? -40.300 -20.251 49.070 1.00 76.12 241 VAL A CA 1
ATOM 1948 C C . VAL A 1 241 ? -40.983 -19.044 49.725 1.00 76.12 241 VAL A C 1
ATOM 1950 O O . VAL A 1 241 ? -41.993 -19.216 50.404 1.00 76.12 241 VAL A O 1
ATOM 1953 N N . LEU A 1 242 ? -40.476 -17.824 49.514 1.00 71.50 242 LEU A N 1
ATOM 1954 C CA . LEU A 1 242 ? -41.123 -16.601 50.007 1.00 71.50 242 LEU A CA 1
ATOM 1955 C C . LEU A 1 242 ? -42.487 -16.381 49.335 1.00 71.50 242 LEU A C 1
ATOM 1957 O O . LEU A 1 242 ? -43.475 -16.175 50.034 1.00 71.50 242 LEU A O 1
ATOM 1961 N N . PHE A 1 243 ? -42.572 -16.538 48.011 1.00 66.69 243 PHE A N 1
ATOM 1962 C CA . PHE A 1 243 ? -43.839 -16.420 47.279 1.00 66.69 243 PHE A CA 1
ATOM 1963 C C . PHE A 1 243 ? -44.832 -17.555 47.566 1.00 66.69 243 PHE A C 1
ATOM 1965 O O . PHE A 1 243 ? -46.033 -17.362 47.409 1.00 66.69 243 PHE A O 1
ATOM 1972 N N . ALA A 1 244 ? -44.365 -18.728 48.000 1.00 65.44 244 ALA A N 1
ATOM 1973 C CA . ALA A 1 244 ? -45.243 -19.812 48.440 1.00 65.44 244 ALA A CA 1
ATOM 1974 C C . ALA A 1 244 ? -45.842 -19.575 49.843 1.00 65.44 244 ALA A C 1
ATOM 1976 O O . ALA A 1 244 ? -46.873 -20.162 50.172 1.00 65.44 244 ALA A O 1
ATOM 1977 N N . ASN A 1 245 ? -45.210 -18.725 50.663 1.00 59.69 245 ASN A N 1
ATOM 1978 C CA . ASN A 1 245 ? -45.631 -18.429 52.036 1.00 59.69 245 ASN A CA 1
ATOM 1979 C C . ASN A 1 245 ? -46.478 -17.152 52.171 1.00 59.69 245 ASN A C 1
ATOM 1981 O O . ASN A 1 245 ? -47.064 -16.937 53.235 1.00 59.69 245 ASN A O 1
ATOM 1985 N N . ASP A 1 246 ? -46.603 -16.344 51.114 1.00 55.50 246 ASP A N 1
ATOM 1986 C CA . ASP A 1 246 ? -47.585 -15.260 51.055 1.00 55.50 246 ASP A CA 1
ATOM 1987 C C . ASP A 1 246 ? -48.998 -15.852 50.922 1.00 55.50 246 ASP A C 1
ATOM 1989 O O . ASP A 1 246 ? -49.504 -16.161 49.843 1.00 55.50 246 ASP A O 1
ATOM 1993 N N . GLN A 1 247 ? -49.637 -16.052 52.075 1.00 56.94 247 GLN A N 1
ATOM 1994 C CA . GLN A 1 247 ? -51.041 -16.440 52.182 1.00 56.94 247 GLN A CA 1
ATOM 1995 C C . GLN A 1 247 ? -51.939 -15.398 51.485 1.00 56.94 247 GLN A C 1
ATOM 1997 O O . GLN A 1 247 ? -51.718 -14.194 51.656 1.00 56.94 247 GLN A O 1
ATOM 2002 N N . PRO A 1 248 ? -53.000 -15.810 50.760 1.00 51.72 248 PRO A N 1
ATOM 2003 C CA . PRO A 1 248 ? -53.957 -14.868 50.196 1.00 51.72 248 PRO A CA 1
ATOM 2004 C C . PRO A 1 248 ? -54.569 -14.015 51.309 1.00 51.72 248 PRO A C 1
ATOM 2006 O O . PRO A 1 248 ? -54.965 -14.535 52.354 1.00 51.72 248 PRO A O 1
ATOM 2009 N N . TRP A 1 249 ? -54.666 -12.705 51.067 1.00 50.00 249 TRP A N 1
ATOM 2010 C CA . TRP A 1 249 ? -55.361 -11.753 51.930 1.00 50.00 249 TRP A CA 1
ATOM 2011 C C . TRP A 1 249 ? -56.712 -12.320 52.378 1.00 50.00 249 TRP A C 1
ATOM 2013 O O . TRP A 1 249 ? -57.637 -12.462 51.578 1.00 50.00 249 TRP A O 1
ATOM 2023 N N . SER A 1 250 ? -56.827 -12.642 53.669 1.00 51.41 250 SER A N 1
ATOM 2024 C CA . SER A 1 250 ? -58.097 -13.068 54.248 1.00 51.41 250 SER A CA 1
ATOM 2025 C C . SER A 1 250 ? -59.121 -11.940 54.103 1.00 51.41 250 SER A C 1
ATOM 2027 O O . SER A 1 250 ? -58.958 -10.830 54.615 1.00 51.41 250 SER A O 1
ATOM 2029 N N . THR A 1 251 ? -60.194 -12.221 53.369 1.00 50.91 251 THR A N 1
ATOM 2030 C CA . THR A 1 251 ? -61.381 -11.375 53.309 1.00 50.91 251 THR A CA 1
ATOM 2031 C C . THR A 1 251 ? -61.972 -11.273 54.714 1.00 50.91 251 THR A C 1
ATOM 2033 O O . THR A 1 251 ? -62.550 -12.234 55.225 1.00 50.91 251 THR A O 1
ATOM 2036 N N . ARG A 1 252 ? -61.830 -10.107 55.357 1.00 45.84 252 ARG A N 1
ATOM 2037 C CA . ARG A 1 252 ? -62.597 -9.765 56.561 1.00 45.84 252 ARG A CA 1
ATOM 2038 C C . ARG A 1 252 ? -64.076 -9.700 56.184 1.00 45.84 252 ARG A C 1
ATOM 2040 O O . ARG A 1 252 ? -64.524 -8.705 55.619 1.00 45.84 252 ARG A O 1
ATOM 2047 N N . ASN A 1 253 ? -64.824 -10.747 56.520 1.00 45.34 253 ASN A N 1
ATOM 2048 C CA . ASN A 1 253 ? -66.280 -10.700 56.537 1.00 45.34 253 ASN A CA 1
ATOM 2049 C C . ASN A 1 253 ? -66.726 -9.660 57.571 1.00 45.34 253 ASN A C 1
ATOM 2051 O O . ASN A 1 253 ? -66.478 -9.805 58.767 1.00 45.34 253 ASN A O 1
ATOM 2055 N N . ARG A 1 254 ? -67.363 -8.600 57.076 1.00 47.59 254 ARG A N 1
ATOM 2056 C CA . ARG A 1 254 ? -68.165 -7.660 57.852 1.00 47.59 254 ARG A CA 1
ATOM 2057 C C . ARG A 1 254 ? -69.619 -8.093 57.651 1.00 47.59 254 ARG A C 1
ATOM 2059 O O . ARG A 1 254 ? -70.095 -8.055 56.520 1.00 47.59 254 ARG A O 1
ATOM 2066 N N . ALA A 1 255 ? -70.280 -8.538 58.709 1.00 48.28 255 ALA A N 1
ATOM 2067 C CA . ALA A 1 255 ? -71.728 -8.689 58.743 1.00 48.28 255 ALA A CA 1
ATOM 2068 C C . ALA A 1 255 ? -72.209 -8.349 60.155 1.00 48.28 255 ALA A C 1
ATOM 2070 O O . ALA A 1 255 ? -71.723 -8.933 61.128 1.00 48.28 255 ALA A O 1
ATOM 2071 N N . ASP A 1 256 ? -73.082 -7.346 60.191 1.00 48.97 256 ASP A N 1
ATOM 2072 C CA . ASP A 1 256 ? -73.972 -6.977 61.289 1.00 48.97 256 ASP A CA 1
ATOM 2073 C C . ASP A 1 256 ? -75.079 -8.032 61.475 1.00 48.97 256 ASP A C 1
ATOM 2075 O O . ASP A 1 256 ? -75.409 -8.724 60.478 1.00 48.97 256 ASP A O 1
#

Sequence (256 aa):
DQDPENPNNVIALYTQRSIPKLRRDCGNGDDDVWNREHIWAKSHGFPNKNQDAYTDIHNLVPADKSVNSDRSDFDFKVGGEPNSECTKCKEGDDTWEPPDLSKGQIARMMFYMDVRYEGNDNSNTPDLELVDRSTVSSEPAFGYLSNLLEWHCQYPVSDVERRRNDKVYSWQGNRNPFIDHPEFVNSIWDYECPVRCDVGDDCTKSELEVVQADLKQLQIEMKEMQAYVNETNALFAKLSVLFANDQPWSTRNRAD

Secondary structure (DSSP, 8-state):
-B-SS-TTEEE-TTT--EEETT-B--SS--SSSEEEEESS-TTTT--STTSHHHH-GGGEEEEEHHHHHHHTT-EE-S--EE-SSSTTSEE-SSEEE--HHHHHHHHHHHHHHHHH-BS-STT---B-EE-SS---TT-SEES-HHHHHHHHHHSPPPHHHHHHHHHHHHHHS---HHHH-TTHHHHHH--PPPP---TTS-TT--HHHHHHHHHHHHHHHHHHHHHHHHHHHHHHHHHHHHHHH-----------